Protein AF-A0A2E7HNY2-F1 (afdb_monomer_lite)

pLDDT: mean 73.1, std 16.86, range [40.22, 97.62]

Sequence (217 aa):
MATALRGKRKAASKAQVEACTCPICMERTESDRFCFPCGHWICAPCDSRMLANGFLACPTCRTPREGVSQRQVDQANHARVERHAAQDGGRSLVLRSGNREVRVLFFPDESQGSNPFGVLGGPPARPARDADAEDHLLAQAVQAATALESALPHLTEQVDPLLQLDEPMQELVHQLLEPGTVQGFLAQRETVREQGRRRRRWGIRAPRRFGENNRSR

Secondary structure (DSSP, 8-state):
-------------HHHHHTTB-TTT--B-SS-EEE-TTS-EEEHHHHHHHHHTT--B-TTT-PBPTT--HHHHHHHHHHHHHHHHHHS----EEEEETTEEEEE-----TTTT--TTGGGSS--------HHHHHHHHHHHHHHHHHHHHH-TTSSS---S-----HHHHHHHHHHHS---HHHHHHHHHHHHHHHHHHHHTT--------------

Radius of gyration: 31.06 Å; chains: 1; bounding box: 76×48×108 Å

Structure (mmCIF, N/CA/C/O backbone):
data_AF-A0A2E7HNY2-F1
#
_entry.id   AF-A0A2E7HNY2-F1
#
loop_
_atom_site.group_PDB
_atom_site.id
_atom_site.type_symbol
_atom_site.label_atom_id
_atom_site.label_alt_id
_atom_site.label_comp_id
_atom_site.label_asym_id
_atom_site.label_entity_id
_atom_site.label_seq_id
_atom_site.pdbx_PDB_ins_code
_atom_site.Cartn_x
_atom_site.Cartn_y
_atom_site.Cartn_z
_atom_site.occupancy
_atom_site.B_iso_or_equiv
_atom_site.auth_seq_id
_atom_site.auth_comp_id
_atom_site.auth_asym_id
_atom_site.auth_atom_id
_atom_site.pdbx_PDB_model_num
ATOM 1 N N . MET A 1 1 ? -10.455 16.031 63.748 1.00 41.12 1 MET A N 1
ATOM 2 C CA . MET A 1 1 ? -10.635 14.682 63.170 1.00 41.12 1 MET A CA 1
ATOM 3 C C . MET A 1 1 ? -10.313 14.757 61.687 1.00 41.12 1 MET A C 1
ATOM 5 O O . MET A 1 1 ? -11.075 15.365 60.952 1.00 41.12 1 MET A O 1
ATOM 9 N N . ALA A 1 2 ? -9.145 14.258 61.278 1.00 40.22 2 ALA A N 1
ATOM 10 C CA . ALA A 1 2 ? -8.639 14.354 59.909 1.00 40.22 2 ALA A CA 1
ATOM 11 C C . ALA A 1 2 ? -8.719 12.978 59.231 1.00 40.22 2 ALA A C 1
ATOM 13 O O . ALA A 1 2 ? -8.041 12.040 59.645 1.00 40.22 2 ALA A O 1
ATOM 14 N N . THR A 1 3 ? -9.566 12.847 58.213 1.00 43.12 3 THR A N 1
ATOM 15 C CA . THR A 1 3 ? -9.719 11.637 57.397 1.00 43.12 3 THR A CA 1
ATOM 16 C C . THR A 1 3 ? -8.801 11.711 56.178 1.00 43.12 3 THR A C 1
ATOM 18 O O . THR A 1 3 ? -9.022 12.482 55.249 1.00 43.12 3 THR A O 1
ATOM 21 N N . ALA A 1 4 ? -7.744 10.897 56.183 1.00 44.81 4 ALA A N 1
ATOM 22 C CA . ALA A 1 4 ? -6.812 10.751 55.070 1.00 44.81 4 ALA A CA 1
ATOM 23 C C . ALA A 1 4 ? -7.358 9.761 54.024 1.00 44.81 4 ALA A C 1
ATOM 25 O O . ALA A 1 4 ? -7.460 8.559 54.278 1.00 44.81 4 ALA A O 1
ATOM 26 N N . LEU A 1 5 ? -7.671 10.255 52.824 1.00 50.84 5 LEU A N 1
ATOM 27 C CA . LEU A 1 5 ? -8.012 9.437 51.658 1.00 50.84 5 LEU A CA 1
ATOM 28 C C . LEU A 1 5 ? -6.730 8.829 51.058 1.00 50.84 5 LEU A C 1
ATOM 30 O O . LEU A 1 5 ? -5.989 9.479 50.323 1.00 50.84 5 LEU A O 1
ATOM 34 N N . ARG A 1 6 ? -6.456 7.556 51.374 1.00 49.19 6 ARG A N 1
ATOM 35 C CA . ARG A 1 6 ? -5.404 6.751 50.726 1.00 49.19 6 ARG A CA 1
ATOM 36 C C . ARG A 1 6 ? -5.826 6.378 49.302 1.00 49.19 6 ARG A C 1
ATOM 38 O O . ARG A 1 6 ? -6.553 5.409 49.091 1.00 49.19 6 ARG A O 1
ATOM 45 N N . GLY A 1 7 ? -5.320 7.121 48.321 1.00 47.59 7 GLY A N 1
ATOM 46 C CA . GLY A 1 7 ? -5.381 6.758 46.906 1.00 47.59 7 GLY A CA 1
ATOM 47 C C . GLY A 1 7 ? -4.522 5.526 46.607 1.00 47.59 7 GLY A C 1
ATOM 48 O O . GLY A 1 7 ? -3.294 5.575 46.676 1.00 47.59 7 GLY A O 1
ATOM 49 N N . LYS A 1 8 ? -5.167 4.408 46.261 1.00 51.25 8 LYS A N 1
ATOM 50 C CA . LYS A 1 8 ? -4.511 3.203 45.735 1.00 51.25 8 LYS A CA 1
ATOM 51 C C . LYS A 1 8 ? -4.054 3.470 44.297 1.00 51.25 8 LYS A C 1
ATOM 53 O O . LYS A 1 8 ? -4.844 3.354 43.365 1.00 51.25 8 LYS A O 1
ATOM 58 N N . ARG A 1 9 ? -2.777 3.806 44.104 1.00 55.97 9 ARG A N 1
ATOM 59 C CA . ARG A 1 9 ? -2.134 3.792 42.781 1.00 55.97 9 ARG A CA 1
ATOM 60 C C . ARG A 1 9 ? -1.965 2.331 42.350 1.00 55.97 9 ARG A C 1
ATOM 62 O O . ARG A 1 9 ? -1.049 1.656 42.808 1.00 55.97 9 ARG A O 1
ATOM 69 N N . LYS A 1 10 ? -2.887 1.810 41.532 1.00 56.91 10 LYS A N 1
ATOM 70 C CA . LYS A 1 10 ? -2.711 0.511 40.866 1.00 56.91 10 LYS A CA 1
ATOM 71 C C . LYS A 1 10 ? -1.597 0.667 39.830 1.00 56.91 10 LYS A C 1
ATOM 73 O O . LYS A 1 10 ? -1.738 1.453 38.899 1.00 56.91 10 LYS A O 1
ATOM 78 N N . ALA A 1 11 ? -0.494 -0.051 40.020 1.00 54.50 11 ALA A N 1
ATOM 79 C CA . ALA A 1 11 ? 0.558 -0.176 39.024 1.00 54.50 11 ALA A CA 1
ATOM 80 C C . ALA A 1 11 ? -0.045 -0.809 37.762 1.00 54.50 11 ALA A C 1
ATOM 82 O O . ALA A 1 11 ? -0.487 -1.958 37.795 1.00 54.50 11 ALA A O 1
ATOM 83 N N . ALA A 1 12 ? -0.127 -0.033 36.681 1.00 55.62 12 ALA A N 1
ATOM 84 C CA . ALA A 1 12 ? -0.549 -0.527 35.381 1.00 55.62 12 ALA A CA 1
ATOM 85 C C . ALA A 1 12 ? 0.420 -1.637 34.948 1.00 55.62 12 ALA A C 1
ATOM 87 O O . ALA A 1 12 ? 1.632 -1.430 34.868 1.00 55.62 12 ALA A O 1
ATOM 88 N N . SER A 1 13 ? -0.113 -2.837 34.730 1.00 55.81 13 SER A N 1
ATOM 89 C CA . SER A 1 13 ? 0.651 -3.988 34.257 1.00 55.81 13 SER A CA 1
ATOM 90 C C . SER A 1 13 ? 1.306 -3.668 32.911 1.00 55.81 13 SER A C 1
ATOM 92 O O . SER A 1 13 ? 0.655 -3.093 32.040 1.00 55.81 13 SER A O 1
ATOM 94 N N . LYS A 1 14 ? 2.557 -4.098 32.718 1.00 53.50 14 LYS A N 1
ATOM 95 C CA . LYS A 1 14 ? 3.389 -3.895 31.512 1.00 53.50 14 LYS A CA 1
ATOM 96 C C . LYS A 1 14 ? 2.660 -4.199 30.181 1.00 53.50 14 LYS A C 1
ATOM 98 O O . LYS A 1 14 ? 2.918 -3.527 29.193 1.00 53.50 14 LYS A O 1
ATOM 103 N N . ALA A 1 15 ? 1.677 -5.105 30.189 1.00 52.03 15 ALA A N 1
ATOM 104 C CA . ALA A 1 15 ? 0.827 -5.442 29.040 1.00 52.03 15 ALA A CA 1
ATOM 105 C C . ALA A 1 15 ? -0.149 -4.327 28.589 1.00 52.03 15 ALA A C 1
ATOM 107 O O . ALA A 1 15 ? -0.491 -4.246 27.416 1.00 52.03 15 ALA A O 1
ATOM 108 N N . GLN A 1 16 ? -0.589 -3.432 29.482 1.00 52.59 16 GLN A N 1
ATOM 109 C CA . GLN A 1 16 ? -1.458 -2.299 29.107 1.00 52.59 16 GLN A CA 1
ATOM 110 C C . GLN A 1 16 ? -0.682 -1.152 28.451 1.00 52.59 16 GLN A C 1
ATOM 112 O O . GLN A 1 16 ? -1.269 -0.285 27.809 1.00 52.59 16 GLN A O 1
ATOM 117 N N . VAL A 1 17 ? 0.640 -1.142 28.613 1.00 52.81 17 VAL A N 1
ATOM 118 C CA . VAL A 1 17 ? 1.512 -0.069 28.137 1.00 52.81 17 VAL A CA 1
ATOM 119 C C . VAL A 1 17 ? 1.866 -0.242 26.649 1.00 52.81 17 VAL A C 1
ATOM 121 O O . VAL A 1 17 ? 2.109 0.749 25.963 1.00 52.81 17 VAL A O 1
ATOM 124 N N . GLU A 1 18 ? 1.818 -1.473 26.129 1.00 54.88 18 GLU A N 1
ATOM 125 C CA . GLU A 1 18 ? 1.991 -1.784 24.698 1.00 54.88 18 GLU A CA 1
ATOM 126 C C . GLU A 1 18 ? 0.703 -1.582 23.882 1.00 54.88 18 GLU A C 1
ATOM 128 O O . GLU A 1 18 ? 0.757 -1.294 22.691 1.00 54.88 18 GLU A O 1
ATOM 133 N N . ALA A 1 19 ? -0.471 -1.610 24.521 1.00 61.22 19 ALA A N 1
ATOM 134 C CA . ALA A 1 19 ? -1.764 -1.391 23.861 1.00 61.22 19 ALA A CA 1
ATOM 135 C C . ALA A 1 19 ? -2.011 0.070 23.408 1.00 61.22 19 ALA A C 1
ATOM 137 O O . ALA A 1 19 ? -3.095 0.405 22.927 1.00 61.22 19 ALA A O 1
ATOM 138 N N . CYS A 1 20 ? -1.027 0.956 23.587 1.00 74.19 20 CYS A N 1
ATOM 139 C CA . CYS A 1 20 ? -1.166 2.404 23.425 1.00 74.19 20 CYS A CA 1
ATOM 140 C C . CYS A 1 20 ? -0.143 3.032 22.465 1.00 74.19 20 CYS A C 1
ATOM 142 O O . CYS A 1 20 ? -0.078 4.260 22.393 1.00 74.19 20 CYS A O 1
ATOM 144 N N . THR A 1 21 ? 0.625 2.236 21.710 1.00 90.19 21 THR A N 1
ATOM 145 C CA . THR A 1 21 ? 1.568 2.717 20.678 1.00 90.19 21 THR A CA 1
ATOM 146 C C . THR A 1 21 ? 1.005 2.616 19.261 1.00 90.19 21 THR A C 1
ATOM 148 O O . THR A 1 21 ? 0.561 1.549 18.841 1.00 90.19 21 THR A O 1
ATOM 151 N N . CYS A 1 22 ? 1.015 3.727 18.522 1.00 92.50 22 CYS A N 1
ATOM 152 C CA . CYS A 1 22 ? 0.514 3.778 17.147 1.00 92.50 22 CYS A CA 1
ATOM 153 C C . CYS A 1 22 ? 1.393 2.920 16.217 1.00 92.50 22 CYS A C 1
ATOM 155 O O . CYS A 1 22 ? 2.605 3.115 16.212 1.00 92.50 22 CYS A O 1
ATOM 157 N N . PRO A 1 23 ? 0.842 2.035 15.366 1.00 92.44 23 PRO A N 1
ATOM 158 C CA . PRO A 1 23 ? 1.655 1.172 14.502 1.00 92.44 23 PRO A CA 1
ATOM 159 C C . PRO A 1 23 ? 2.379 1.922 13.369 1.00 92.44 23 PRO A C 1
ATOM 161 O O . PRO A 1 23 ? 3.239 1.343 12.716 1.00 92.44 23 PRO A O 1
ATOM 164 N N . ILE A 1 24 ? 2.028 3.190 13.112 1.00 94.44 24 ILE A N 1
ATOM 165 C CA . ILE A 1 24 ? 2.621 4.001 12.037 1.00 94.44 24 ILE A CA 1
ATOM 166 C C . ILE A 1 24 ? 3.829 4.793 12.544 1.00 94.44 24 ILE A C 1
ATOM 168 O O . ILE A 1 24 ? 4.904 4.694 11.966 1.00 94.44 24 ILE A O 1
ATOM 172 N N . CYS A 1 25 ? 3.664 5.595 13.603 1.00 94.38 25 CYS A N 1
ATOM 173 C CA . CYS A 1 25 ? 4.755 6.410 14.153 1.00 94.38 25 CYS A CA 1
ATOM 174 C C . CYS A 1 25 ? 5.466 5.769 15.350 1.00 94.38 25 CYS A C 1
ATOM 176 O O . CYS A 1 25 ? 6.488 6.283 15.783 1.00 94.38 25 CYS A O 1
ATOM 178 N N . MET A 1 26 ? 4.930 4.672 15.898 1.00 92.69 26 MET A N 1
ATOM 179 C CA . MET A 1 26 ? 5.421 3.990 17.105 1.00 92.69 26 MET A CA 1
ATOM 180 C C . MET A 1 26 ? 5.399 4.845 18.385 1.00 92.69 26 MET A C 1
ATOM 182 O O . MET A 1 26 ? 5.921 4.438 19.421 1.00 92.69 26 MET A O 1
ATOM 186 N N . GLU A 1 27 ? 4.736 6.002 18.360 1.00 90.62 27 GLU A N 1
ATOM 187 C CA . GLU A 1 27 ? 4.588 6.884 19.519 1.00 90.62 27 GLU A CA 1
ATOM 188 C C . GLU A 1 27 ? 3.383 6.485 20.379 1.00 90.62 27 GLU A C 1
ATOM 190 O O . GLU A 1 27 ? 2.365 5.986 19.881 1.00 90.62 27 GLU A O 1
ATOM 195 N N . ARG A 1 28 ? 3.479 6.732 21.692 1.00 87.25 28 ARG A N 1
ATOM 196 C CA . ARG A 1 28 ? 2.346 6.572 22.611 1.00 87.25 28 ARG A CA 1
ATOM 197 C C . ARG A 1 28 ? 1.379 7.734 22.454 1.00 87.25 28 ARG A C 1
ATOM 199 O O . ARG A 1 28 ? 1.790 8.887 22.504 1.00 87.25 28 ARG A O 1
ATOM 206 N N . THR A 1 29 ? 0.093 7.433 22.305 1.00 81.62 29 THR A N 1
ATOM 207 C CA . THR A 1 29 ? -0.947 8.462 22.145 1.00 81.62 29 THR A CA 1
ATOM 208 C C . THR A 1 29 ? -2.066 8.224 23.147 1.00 81.62 29 THR A C 1
ATOM 210 O O . THR A 1 29 ? -2.696 7.169 23.117 1.00 81.62 29 THR A O 1
ATOM 213 N N . GLU A 1 30 ? -2.322 9.172 24.048 1.00 73.38 30 GLU A N 1
ATOM 214 C CA . GLU A 1 30 ? -3.314 9.001 25.123 1.00 73.38 30 GLU A CA 1
ATOM 215 C C . GLU A 1 30 ? -4.698 9.572 24.781 1.00 73.38 30 GLU A C 1
ATOM 217 O O . GLU A 1 30 ? -5.692 9.038 25.262 1.00 73.38 30 GLU A O 1
ATOM 222 N N . SER A 1 31 ? -4.784 10.593 23.924 1.00 69.56 31 SER A N 1
ATOM 223 C CA . SER A 1 31 ? -6.012 11.383 23.743 1.00 69.56 31 SER A CA 1
ATOM 224 C C . SER A 1 31 ? -6.706 11.215 22.387 1.00 69.56 31 SER A C 1
ATOM 226 O O . SER A 1 31 ? -7.919 11.049 22.372 1.00 69.56 31 SER A O 1
ATOM 228 N N . ASP A 1 32 ? -5.975 11.164 21.267 1.00 84.19 32 ASP A N 1
ATOM 229 C CA . ASP A 1 32 ? -6.600 11.198 19.933 1.00 84.19 32 ASP A CA 1
ATOM 230 C C . ASP A 1 32 ? -6.256 9.968 19.088 1.00 84.19 32 ASP A C 1
ATOM 232 O O . ASP A 1 32 ? -5.229 9.904 18.397 1.00 84.19 32 ASP A O 1
ATOM 236 N N . ARG A 1 33 ? -7.144 8.969 19.149 1.00 89.81 33 ARG A N 1
ATOM 237 C CA . ARG A 1 33 ? -7.053 7.730 18.369 1.00 89.81 33 ARG A CA 1
ATOM 238 C C . ARG A 1 33 ? -8.227 7.621 17.414 1.00 89.81 33 ARG A C 1
ATOM 240 O O . ARG A 1 33 ? -9.377 7.779 17.808 1.00 89.81 33 ARG A O 1
ATOM 247 N N . PHE A 1 34 ? -7.923 7.274 16.175 1.00 92.88 34 PHE A N 1
ATOM 248 C CA . PHE A 1 34 ? -8.913 6.874 15.194 1.00 92.88 34 PHE A CA 1
ATOM 249 C C . PHE A 1 34 ? -8.985 5.346 15.155 1.00 92.88 34 PHE A C 1
ATOM 251 O O . PHE A 1 34 ? -7.948 4.687 15.046 1.00 92.88 34 PHE A O 1
ATOM 258 N N . CYS A 1 35 ? -10.191 4.784 15.244 1.00 94.25 35 CYS A N 1
ATOM 259 C CA . CYS A 1 35 ? -10.428 3.344 15.166 1.00 94.25 35 CYS A CA 1
ATOM 260 C C . CYS A 1 35 ? -11.082 2.999 13.826 1.00 94.25 35 CYS A C 1
ATOM 262 O O . CYS A 1 35 ? -12.096 3.578 13.446 1.00 94.25 35 CYS A O 1
ATOM 264 N N . PHE A 1 36 ? -10.497 2.048 13.106 1.00 96.25 36 PHE A N 1
ATOM 265 C CA . PHE A 1 36 ? -11.072 1.499 11.885 1.00 96.25 36 PHE A CA 1
ATOM 266 C C . PHE A 1 36 ? -12.217 0.528 12.224 1.00 96.25 36 PHE A C 1
ATOM 268 O O . PHE A 1 36 ? -12.208 -0.070 13.300 1.00 96.25 36 PHE A O 1
ATOM 275 N N . PRO A 1 37 ? -13.143 0.248 11.288 1.00 96.19 37 PRO A N 1
ATOM 276 C CA . PRO A 1 37 ? -14.236 -0.711 11.511 1.00 96.19 37 PRO A CA 1
ATOM 277 C C . PRO A 1 37 ? -13.757 -2.139 11.834 1.00 96.19 37 PRO A C 1
ATOM 279 O O . PRO A 1 37 ? -14.490 -2.931 12.411 1.00 96.19 37 PRO A O 1
ATOM 282 N N . CYS A 1 38 ? -12.508 -2.468 11.499 1.00 96.25 38 CYS A N 1
ATOM 283 C CA . CYS A 1 38 ? -11.857 -3.728 11.862 1.00 96.25 38 CYS A CA 1
ATOM 284 C C . CYS A 1 38 ? -11.321 -3.779 13.309 1.00 96.25 38 CYS A C 1
ATOM 286 O O . CYS A 1 38 ? -10.747 -4.793 13.694 1.00 96.25 38 CYS A O 1
ATOM 288 N N . GLY A 1 39 ? -11.435 -2.698 14.088 1.00 94.69 39 GLY A N 1
ATOM 289 C CA . GLY A 1 39 ? -10.954 -2.611 15.473 1.00 94.69 39 GLY A CA 1
ATOM 290 C C . GLY A 1 39 ? -9.483 -2.206 15.639 1.00 94.69 39 GLY A C 1
ATOM 291 O O . GLY A 1 39 ? -9.031 -1.987 16.762 1.00 94.69 39 GLY A O 1
ATOM 292 N N . HIS A 1 40 ? -8.723 -2.070 14.549 1.00 94.81 40 HIS A N 1
ATOM 293 C CA . HIS A 1 40 ? -7.369 -1.510 14.601 1.00 94.81 40 HIS A CA 1
ATOM 294 C C . HIS A 1 40 ? -7.418 0.004 14.773 1.00 94.81 40 HIS A C 1
ATOM 296 O O . HIS A 1 40 ? -8.308 0.665 14.241 1.00 94.81 40 HIS A O 1
ATOM 302 N N . TRP A 1 41 ? -6.423 0.568 15.448 1.00 93.88 41 TRP A N 1
ATOM 303 C CA . TRP A 1 41 ? -6.383 1.992 15.748 1.00 93.88 41 TRP A CA 1
ATOM 304 C C . TRP A 1 41 ? -5.051 2.626 15.339 1.00 93.88 41 TRP A C 1
ATOM 306 O O . TRP A 1 41 ? -4.019 1.957 15.264 1.00 93.88 41 TRP A O 1
ATOM 316 N N . ILE A 1 42 ? -5.086 3.929 15.069 1.00 95.56 42 ILE A N 1
ATOM 317 C CA . ILE A 1 42 ? -3.917 4.777 14.794 1.00 95.56 42 ILE A CA 1
ATOM 318 C C . ILE A 1 42 ? -4.089 6.136 15.481 1.00 95.56 42 ILE A C 1
ATOM 320 O O . ILE A 1 42 ? -5.198 6.497 15.874 1.00 95.56 42 ILE A O 1
ATOM 324 N N . CYS A 1 43 ? -3.013 6.906 15.633 1.00 95.25 43 CYS A N 1
ATOM 325 C CA . CYS A 1 43 ? -3.114 8.272 16.146 1.00 95.25 43 CYS A CA 1
ATOM 326 C C . CYS A 1 43 ? -3.691 9.233 15.087 1.00 95.25 43 CYS A C 1
ATOM 328 O O . CYS A 1 43 ? -3.431 9.081 13.890 1.00 95.25 43 CYS A O 1
ATOM 330 N N . ALA A 1 44 ? -4.434 10.251 15.528 1.00 95.06 44 ALA A N 1
ATOM 331 C CA . ALA A 1 44 ? -5.021 11.273 14.654 1.00 95.06 44 ALA A CA 1
ATOM 332 C C . ALA A 1 44 ? -4.037 11.961 13.676 1.00 95.06 44 ALA A C 1
ATOM 334 O O . ALA A 1 44 ? -4.399 12.138 12.512 1.00 95.06 44 ALA A O 1
ATOM 335 N N . PRO A 1 45 ? -2.784 12.318 14.040 1.00 95.38 45 PRO A N 1
ATOM 336 C CA . PRO A 1 45 ? -1.870 12.919 13.067 1.00 95.38 45 PRO A CA 1
ATOM 337 C C . PRO A 1 45 ? -1.473 11.946 11.947 1.00 95.38 45 PRO A C 1
ATOM 339 O O . PRO A 1 45 ? -1.343 12.361 10.793 1.00 95.38 45 PRO A O 1
ATOM 342 N N . CYS A 1 46 ? -1.308 10.653 12.248 1.00 96.44 46 CYS A N 1
ATOM 343 C CA . CYS A 1 46 ? -1.075 9.645 11.216 1.00 96.44 46 CYS A CA 1
ATOM 344 C C . CYS A 1 46 ? -2.320 9.424 10.353 1.00 96.44 46 CYS A C 1
ATOM 346 O O . CYS A 1 46 ? -2.179 9.254 9.144 1.00 96.44 46 CYS A O 1
ATOM 348 N N . ASP A 1 47 ? -3.517 9.490 10.939 1.00 96.19 47 ASP A N 1
ATOM 349 C CA . ASP A 1 47 ? -4.784 9.417 10.209 1.00 96.19 47 ASP A CA 1
ATOM 350 C C . ASP A 1 47 ? -4.906 10.526 9.153 1.00 96.19 47 ASP A C 1
ATOM 352 O O . ASP A 1 47 ? -5.077 10.242 7.965 1.00 96.19 47 ASP A O 1
ATOM 356 N N . SER A 1 48 ? -4.680 11.779 9.555 1.00 96.12 48 SER A N 1
ATOM 357 C CA . SER A 1 48 ? -4.689 12.936 8.653 1.00 96.12 48 SER A CA 1
ATOM 358 C C . SER A 1 48 ? -3.669 12.800 7.520 1.00 96.12 48 SER A C 1
ATOM 360 O O . SER A 1 48 ? -3.982 13.083 6.363 1.00 96.12 48 SER A O 1
ATOM 362 N N . ARG A 1 49 ? -2.454 12.312 7.817 1.00 96.88 49 ARG A N 1
ATOM 363 C CA . ARG A 1 49 ? -1.427 12.047 6.790 1.00 96.88 49 ARG A CA 1
ATOM 364 C C . ARG A 1 49 ? -1.838 10.922 5.845 1.00 96.88 49 ARG A C 1
ATOM 366 O O . ARG A 1 49 ? -1.577 11.012 4.648 1.00 96.88 49 ARG A O 1
ATOM 373 N N . MET A 1 50 ? -2.476 9.866 6.349 1.00 96.38 50 MET A N 1
ATOM 374 C CA . MET A 1 50 ? -2.995 8.786 5.508 1.00 96.38 50 MET A CA 1
ATOM 375 C C . MET A 1 50 ? -4.057 9.304 4.538 1.00 96.38 50 MET A C 1
ATOM 377 O O . MET A 1 50 ? -3.966 9.019 3.345 1.00 96.38 50 MET A O 1
ATOM 381 N N . LEU A 1 51 ? -5.014 10.099 5.022 1.00 95.88 51 LEU A N 1
ATOM 382 C CA . LEU A 1 51 ? -6.062 10.687 4.186 1.00 95.88 51 LEU A CA 1
ATOM 383 C C . LEU A 1 51 ? -5.485 11.643 3.135 1.00 95.88 51 LEU A C 1
ATOM 385 O O . LEU A 1 51 ? -5.820 11.512 1.959 1.00 95.88 51 LEU A O 1
ATOM 389 N N . ALA A 1 52 ? -4.557 12.524 3.522 1.00 96.19 52 ALA A N 1
ATOM 390 C CA . ALA A 1 52 ? -3.881 13.439 2.597 1.00 96.19 52 ALA A CA 1
ATOM 391 C C . ALA A 1 52 ? -3.132 12.698 1.475 1.00 96.19 52 ALA A C 1
ATOM 393 O O . ALA A 1 52 ? -3.121 13.133 0.324 1.00 96.19 52 ALA A O 1
ATOM 394 N N . ASN A 1 53 ? -2.551 11.540 1.793 1.00 94.88 53 ASN A N 1
ATOM 395 C CA . ASN A 1 53 ? -1.844 10.705 0.828 1.00 94.88 53 ASN A CA 1
ATOM 396 C C . ASN A 1 53 ? -2.759 9.743 0.048 1.00 94.88 53 ASN A C 1
ATOM 398 O O . ASN A 1 53 ? -2.276 9.044 -0.842 1.00 94.88 53 ASN A O 1
ATOM 402 N N . GLY A 1 54 ? -4.063 9.695 0.340 1.00 95.19 54 GLY A N 1
ATOM 403 C CA . GLY A 1 54 ? -5.027 8.819 -0.335 1.00 95.19 54 GLY A CA 1
ATOM 404 C C . GLY A 1 54 ? -5.009 7.360 0.138 1.00 95.19 54 GLY A C 1
ATOM 405 O O . GLY A 1 54 ? -5.404 6.465 -0.605 1.00 95.19 54 GLY A O 1
ATOM 406 N N . PHE A 1 55 ? -4.546 7.087 1.359 1.00 96.81 55 PHE A N 1
ATOM 407 C CA . PHE A 1 55 ? -4.653 5.766 1.979 1.00 96.81 55 PHE A CA 1
ATOM 408 C C . PHE A 1 55 ? -5.998 5.628 2.706 1.00 96.81 55 PHE A C 1
ATOM 410 O O . PHE A 1 55 ? -6.178 6.066 3.845 1.00 96.81 55 PHE A O 1
ATOM 417 N N . LEU A 1 56 ? -6.951 4.977 2.039 1.00 96.94 56 LEU A N 1
ATOM 418 C CA . LEU A 1 56 ? -8.335 4.838 2.509 1.00 96.94 56 LEU A CA 1
ATOM 419 C C . LEU A 1 56 ? -8.632 3.505 3.222 1.00 96.94 56 LEU A C 1
ATOM 421 O O . LEU A 1 56 ? -9.792 3.180 3.469 1.00 96.94 56 LEU A O 1
ATOM 425 N N . ALA A 1 57 ? -7.599 2.732 3.553 1.00 97.62 57 ALA A N 1
ATOM 426 C CA . ALA A 1 57 ? -7.714 1.424 4.191 1.00 97.62 57 ALA A CA 1
ATOM 427 C C . ALA A 1 57 ? -6.849 1.336 5.452 1.00 97.62 57 ALA A C 1
ATOM 429 O O . ALA A 1 57 ? -5.857 2.054 5.586 1.00 97.62 57 ALA A O 1
ATOM 430 N N . CYS A 1 58 ? -7.221 0.435 6.361 1.00 97.19 58 CYS A N 1
ATOM 431 C CA . CYS A 1 58 ? -6.454 0.126 7.561 1.00 97.19 58 CYS A CA 1
ATOM 432 C C . CYS A 1 58 ? -5.022 -0.315 7.194 1.00 97.19 58 CYS A C 1
ATOM 434 O O . CYS A 1 58 ? -4.869 -1.218 6.368 1.00 97.19 58 CYS A O 1
ATOM 436 N N . PRO A 1 59 ? -3.969 0.244 7.819 1.00 95.44 59 PRO A N 1
ATOM 437 C CA . PRO A 1 59 ? -2.588 -0.135 7.510 1.00 95.44 59 PRO A CA 1
ATOM 438 C C . PRO A 1 59 ? -2.259 -1.580 7.922 1.00 95.44 59 PRO A C 1
ATOM 440 O O . PRO A 1 59 ? -1.391 -2.200 7.317 1.00 95.44 59 PRO A O 1
ATOM 443 N N . THR A 1 60 ? -2.963 -2.129 8.917 1.00 95.25 60 THR A N 1
ATOM 444 C CA . THR A 1 60 ? -2.683 -3.457 9.483 1.00 95.25 60 THR A CA 1
ATOM 445 C C . THR A 1 60 ? -3.346 -4.583 8.694 1.00 95.25 60 THR A C 1
ATOM 447 O O . THR A 1 60 ? -2.700 -5.566 8.353 1.00 95.25 60 THR A O 1
ATOM 450 N N . CYS A 1 61 ? -4.636 -4.448 8.381 1.00 96.50 61 CYS A N 1
ATOM 451 C CA . CYS A 1 61 ? -5.425 -5.523 7.762 1.00 96.50 61 CYS A CA 1
ATOM 452 C C . CYS A 1 61 ? -6.051 -5.144 6.414 1.00 96.50 61 CYS A C 1
ATOM 454 O O . CYS A 1 61 ? -6.763 -5.950 5.827 1.00 96.50 61 CYS A O 1
ATOM 456 N N . ARG A 1 62 ? -5.823 -3.915 5.926 1.00 96.12 62 ARG A N 1
ATOM 457 C CA . ARG A 1 62 ? -6.352 -3.389 4.653 1.00 96.12 62 ARG A CA 1
ATOM 458 C C . ARG A 1 62 ? -7.880 -3.304 4.547 1.00 96.12 62 ARG A C 1
ATOM 460 O O . ARG A 1 62 ? -8.389 -3.044 3.462 1.00 96.12 62 ARG A O 1
ATOM 467 N N . THR A 1 63 ? -8.611 -3.432 5.656 1.00 97.19 63 THR A N 1
ATOM 468 C CA . THR A 1 63 ? -10.065 -3.191 5.678 1.00 97.19 63 THR A CA 1
ATOM 469 C C . THR A 1 63 ? -10.367 -1.727 5.313 1.00 97.19 63 THR A C 1
ATOM 471 O O . THR A 1 63 ? -9.719 -0.837 5.881 1.00 97.19 63 THR A O 1
ATOM 474 N N . PRO A 1 64 ? -11.320 -1.446 4.402 1.00 97.50 64 PRO A N 1
ATOM 475 C CA . PRO A 1 64 ? -11.725 -0.084 4.056 1.00 97.50 64 PRO A CA 1
ATOM 476 C C . PRO A 1 64 ? -12.231 0.723 5.257 1.00 97.50 64 PRO A C 1
ATOM 478 O O . PRO A 1 64 ? -12.713 0.172 6.248 1.00 97.50 64 PRO A O 1
ATOM 481 N N . ARG A 1 65 ? -12.124 2.050 5.163 1.00 95.50 65 ARG A N 1
ATOM 482 C CA . ARG A 1 65 ? -12.736 2.978 6.124 1.00 95.50 65 ARG A CA 1
ATOM 483 C C . ARG A 1 65 ? -14.262 2.966 6.027 1.00 95.50 65 ARG A C 1
ATOM 485 O O . ARG A 1 65 ? -14.833 2.576 5.011 1.00 95.50 65 ARG A O 1
ATOM 492 N N . GLU A 1 66 ? -14.912 3.449 7.080 1.00 95.44 66 GLU A N 1
ATOM 493 C CA . GLU A 1 66 ? -16.360 3.646 7.082 1.00 95.44 66 GLU A CA 1
ATOM 494 C C . GLU A 1 66 ? -16.785 4.590 5.945 1.00 95.44 66 GLU A C 1
ATOM 496 O O . GLU A 1 66 ? -16.136 5.603 5.684 1.00 95.44 66 GLU A O 1
ATOM 501 N N . GLY A 1 67 ? -17.834 4.212 5.212 1.00 96.19 67 GLY A N 1
ATOM 502 C CA . GLY A 1 67 ? -18.312 4.951 4.039 1.00 96.19 67 GLY A CA 1
ATOM 503 C C . GLY A 1 67 ? -17.448 4.818 2.777 1.00 96.19 67 GLY A C 1
ATOM 504 O O . GLY A 1 67 ? -17.826 5.356 1.738 1.00 96.19 67 GLY A O 1
ATOM 505 N N . VAL A 1 68 ? -16.325 4.090 2.821 1.00 96.88 68 VAL A N 1
ATOM 506 C CA . VAL A 1 68 ? -15.461 3.860 1.656 1.00 96.88 68 VAL A CA 1
ATOM 507 C C . VAL A 1 68 ? -15.638 2.436 1.138 1.00 96.88 68 VAL A C 1
ATOM 509 O O . VAL A 1 68 ? -15.430 1.455 1.847 1.00 96.88 68 VAL A O 1
ATOM 512 N N . SER A 1 69 ? -15.986 2.312 -0.139 1.00 97.44 69 SER A N 1
ATOM 513 C CA . SER A 1 69 ? -16.070 1.020 -0.823 1.00 97.44 69 SER A CA 1
ATOM 514 C C . SER A 1 69 ? -14.689 0.489 -1.225 1.00 97.44 69 SER A C 1
ATOM 516 O O . SER A 1 69 ? -13.768 1.258 -1.507 1.00 97.44 69 SER A O 1
ATOM 518 N N . GLN A 1 70 ? -14.557 -0.835 -1.358 1.00 96.81 70 GLN A N 1
ATOM 519 C CA . GLN A 1 70 ? -13.313 -1.462 -1.826 1.00 96.81 70 GLN A CA 1
ATOM 520 C C . GLN A 1 70 ? -12.851 -0.905 -3.184 1.00 96.81 70 GLN A C 1
ATOM 522 O O . GLN A 1 70 ? -11.671 -0.634 -3.375 1.00 96.81 70 GLN A O 1
ATOM 527 N N . ARG A 1 71 ? -13.792 -0.628 -4.098 1.00 97.38 71 ARG A N 1
ATOM 528 C CA . ARG A 1 71 ? -13.487 -0.035 -5.411 1.00 97.38 71 ARG A CA 1
ATOM 529 C C . ARG A 1 71 ? -12.796 1.325 -5.299 1.00 97.38 71 ARG A C 1
ATOM 531 O O . ARG A 1 71 ? -11.895 1.608 -6.080 1.00 97.38 71 ARG A O 1
ATOM 538 N N . GLN A 1 72 ? -13.193 2.155 -4.335 1.00 97.25 72 GLN A N 1
ATOM 539 C CA . GLN A 1 72 ? -12.551 3.452 -4.097 1.00 97.25 72 GLN A CA 1
ATOM 540 C C . GLN A 1 72 ? -11.144 3.288 -3.517 1.00 97.25 72 GLN A C 1
ATOM 542 O O . GLN A 1 72 ? -10.244 4.036 -3.894 1.00 97.25 72 GLN A O 1
ATOM 547 N N . VAL A 1 73 ? -10.934 2.298 -2.641 1.00 97.06 73 VAL A N 1
ATOM 548 C CA . VAL A 1 73 ? -9.596 1.951 -2.134 1.00 97.06 73 VAL A CA 1
ATOM 549 C C . VAL A 1 73 ? -8.685 1.535 -3.289 1.00 97.06 73 VAL A C 1
ATOM 551 O O . VAL A 1 73 ? -7.579 2.058 -3.415 1.00 97.06 73 VAL A O 1
ATOM 554 N N . ASP A 1 74 ? -9.156 0.646 -4.162 1.00 96.25 74 ASP A N 1
ATOM 555 C CA . ASP A 1 74 ? -8.380 0.151 -5.301 1.00 96.25 74 ASP A CA 1
ATOM 556 C C . ASP A 1 74 ? -8.069 1.272 -6.301 1.00 96.25 74 ASP A C 1
ATOM 558 O O . ASP A 1 74 ? -6.932 1.400 -6.755 1.00 96.25 74 ASP A O 1
ATOM 562 N N . GLN A 1 75 ? -9.041 2.147 -6.577 1.00 96.75 75 GLN A N 1
ATOM 563 C CA . GLN A 1 75 ? -8.843 3.330 -7.414 1.00 96.75 75 GLN A CA 1
ATOM 564 C C . GLN A 1 75 ? -7.801 4.285 -6.814 1.00 96.75 75 GLN A C 1
ATOM 566 O O . GLN A 1 75 ? -6.911 4.753 -7.525 1.00 96.75 75 GLN A O 1
ATOM 571 N N . ALA A 1 76 ? -7.867 4.554 -5.506 1.00 95.50 76 ALA A N 1
ATOM 572 C CA . ALA A 1 76 ? -6.892 5.397 -4.820 1.00 95.50 76 ALA A CA 1
ATOM 573 C C . ALA A 1 76 ? -5.489 4.766 -4.820 1.00 95.50 76 ALA A C 1
ATOM 575 O O . ALA A 1 76 ? -4.492 5.468 -4.991 1.00 95.50 76 ALA A O 1
ATOM 576 N N . ASN A 1 77 ? -5.392 3.442 -4.675 1.00 94.50 77 ASN A N 1
ATOM 577 C CA . ASN A 1 77 ? -4.132 2.708 -4.796 1.00 94.50 77 ASN A CA 1
ATOM 578 C C . ASN A 1 77 ? -3.551 2.838 -6.207 1.00 94.50 77 ASN A C 1
ATOM 580 O O . ASN A 1 77 ? -2.382 3.193 -6.348 1.00 94.50 77 ASN A O 1
ATOM 584 N N . HIS A 1 78 ? -4.371 2.624 -7.238 1.00 91.56 78 HIS A N 1
ATOM 585 C CA . HIS A 1 78 ? -3.948 2.743 -8.630 1.00 91.56 78 HIS A CA 1
ATOM 586 C C . HIS A 1 78 ? -3.448 4.161 -8.946 1.00 91.56 78 HIS A C 1
ATOM 588 O O . HIS A 1 78 ? -2.354 4.323 -9.479 1.00 91.56 78 HIS A O 1
ATOM 594 N N . ALA A 1 79 ? -4.182 5.194 -8.521 1.00 92.31 79 ALA A N 1
ATOM 595 C CA . ALA A 1 79 ? -3.788 6.590 -8.714 1.00 92.31 79 ALA A CA 1
ATOM 596 C C . ALA A 1 79 ? -2.472 6.955 -7.995 1.00 92.31 79 ALA A C 1
ATOM 598 O O . ALA A 1 79 ? -1.737 7.841 -8.432 1.00 92.31 79 ALA A O 1
ATOM 599 N N . ARG A 1 80 ? -2.147 6.298 -6.873 1.00 91.56 80 ARG A N 1
ATOM 600 C CA . ARG A 1 80 ? -0.854 6.480 -6.185 1.00 91.56 80 ARG A CA 1
ATOM 601 C C . ARG A 1 80 ? 0.281 5.823 -6.956 1.00 91.56 80 ARG A C 1
ATOM 603 O O . ARG A 1 80 ? 1.300 6.471 -7.169 1.00 91.56 80 ARG A O 1
ATOM 610 N N . VAL A 1 81 ? 0.083 4.587 -7.410 1.00 86.62 81 VAL A N 1
ATOM 611 C CA . VAL A 1 81 ? 1.069 3.874 -8.235 1.00 86.62 81 VAL A CA 1
ATOM 612 C C . VAL A 1 81 ? 1.362 4.648 -9.518 1.00 86.62 81 VAL A C 1
ATOM 614 O O . VAL A 1 81 ? 2.523 4.791 -9.877 1.00 86.62 81 VAL A O 1
ATOM 617 N N . GLU A 1 82 ? 0.346 5.215 -10.172 1.00 85.44 82 GLU A N 1
ATOM 618 C CA . GLU A 1 82 ? 0.536 6.041 -11.371 1.00 85.44 82 GLU A CA 1
ATOM 619 C C . GLU A 1 82 ? 1.341 7.315 -11.097 1.00 85.44 82 GLU A C 1
ATOM 621 O O . GLU A 1 82 ? 2.241 7.642 -11.870 1.00 85.44 82 GLU A O 1
ATOM 626 N N . ARG A 1 83 ? 1.067 8.020 -9.989 1.00 83.12 83 ARG A N 1
ATOM 627 C CA . ARG A 1 83 ? 1.842 9.212 -9.601 1.00 83.12 83 ARG A CA 1
ATOM 628 C C . ARG A 1 83 ? 3.309 8.880 -9.333 1.00 83.12 83 ARG A C 1
ATOM 630 O O . ARG A 1 83 ? 4.174 9.598 -9.824 1.00 83.12 83 ARG A O 1
ATOM 637 N N . HIS A 1 84 ? 3.578 7.790 -8.615 1.00 78.19 84 HIS A N 1
ATOM 638 C CA . HIS A 1 84 ? 4.944 7.321 -8.375 1.00 78.19 84 HIS A CA 1
ATOM 639 C C . HIS A 1 84 ? 5.627 6.884 -9.673 1.00 78.19 84 HIS A C 1
ATOM 641 O O . HIS A 1 84 ? 6.723 7.339 -9.969 1.00 78.19 84 HIS A O 1
ATOM 647 N N . ALA A 1 85 ? 4.946 6.106 -10.518 1.00 75.94 85 ALA A N 1
ATOM 648 C CA . ALA A 1 85 ? 5.486 5.680 -11.807 1.00 75.94 85 ALA A CA 1
ATOM 649 C C . ALA A 1 85 ? 5.848 6.867 -12.719 1.00 75.94 85 ALA A C 1
ATOM 651 O O . ALA A 1 85 ? 6.835 6.800 -13.450 1.00 75.94 85 ALA A O 1
ATOM 652 N N . ALA A 1 86 ? 5.071 7.955 -12.669 1.00 76.38 86 ALA A N 1
ATOM 653 C CA . ALA A 1 86 ? 5.358 9.177 -13.413 1.00 76.38 86 ALA A CA 1
ATOM 654 C C . ALA A 1 86 ? 6.540 9.973 -12.833 1.00 76.38 86 ALA A C 1
ATOM 656 O O . ALA A 1 86 ? 7.300 10.566 -13.597 1.00 76.38 86 ALA A O 1
ATOM 657 N N . GLN A 1 87 ? 6.697 10.002 -11.506 1.00 75.06 87 GLN A N 1
ATOM 658 C CA . GLN A 1 87 ? 7.763 10.749 -10.828 1.00 75.06 87 GLN A CA 1
ATOM 659 C C . GLN A 1 87 ? 9.109 10.022 -10.853 1.00 75.06 87 GLN A C 1
ATOM 661 O O . GLN A 1 87 ? 10.132 10.658 -11.092 1.00 75.06 87 GLN A O 1
ATOM 666 N N . ASP A 1 88 ? 9.110 8.702 -10.677 1.00 63.47 88 ASP A N 1
ATOM 667 C CA . ASP A 1 88 ? 10.339 7.917 -10.522 1.00 63.47 88 ASP A CA 1
ATOM 668 C C . ASP A 1 88 ? 11.054 7.646 -11.852 1.00 63.47 88 ASP A C 1
ATOM 670 O O . ASP A 1 88 ? 12.120 7.030 -11.874 1.00 63.47 88 ASP A O 1
ATOM 674 N N . GLY A 1 89 ? 10.484 8.079 -12.986 1.00 55.47 89 GLY A N 1
ATOM 675 C CA . GLY A 1 89 ? 11.089 7.900 -14.311 1.00 55.47 89 GLY A CA 1
ATOM 676 C C . GLY A 1 89 ? 11.453 6.442 -14.607 1.00 55.47 89 GLY A C 1
ATOM 677 O O . GLY A 1 89 ? 12.358 6.180 -15.406 1.00 55.47 89 GLY A O 1
ATOM 678 N N . GLY A 1 90 ? 10.786 5.501 -13.924 1.00 54.53 90 GLY A N 1
ATOM 679 C CA . GLY A 1 90 ? 11.128 4.091 -13.919 1.00 54.53 90 GLY A CA 1
ATOM 680 C C . GLY A 1 90 ? 11.161 3.593 -15.350 1.00 54.53 90 GLY A C 1
ATOM 681 O O . GLY A 1 90 ? 10.144 3.608 -16.047 1.00 54.53 90 GLY A O 1
ATOM 682 N N . ARG A 1 91 ? 12.349 3.187 -15.809 1.00 57.72 91 ARG A N 1
ATOM 683 C CA . ARG A 1 91 ? 12.561 2.618 -17.141 1.00 57.72 91 ARG A CA 1
ATOM 684 C C . ARG A 1 91 ? 11.825 1.285 -17.215 1.00 57.72 91 ARG A C 1
ATOM 686 O O . ARG A 1 91 ? 12.417 0.229 -17.048 1.00 57.72 91 ARG A O 1
ATOM 693 N N . SER A 1 92 ? 10.519 1.325 -17.437 1.00 57.16 92 SER A N 1
ATOM 694 C CA . SER A 1 92 ? 9.737 0.141 -17.749 1.00 57.16 92 SER A CA 1
ATOM 695 C C . SER A 1 92 ? 10.172 -0.341 -19.128 1.00 57.16 92 SER A C 1
ATOM 697 O O . SER A 1 92 ? 9.948 0.339 -20.131 1.00 57.16 92 SER A O 1
ATOM 699 N N . LEU A 1 93 ? 10.822 -1.505 -19.189 1.00 61.19 93 LEU A N 1
ATOM 700 C CA . LEU A 1 93 ? 11.052 -2.180 -20.462 1.00 61.19 93 LEU A CA 1
ATOM 701 C C . LEU A 1 93 ? 9.874 -3.110 -20.715 1.00 61.19 93 LEU A C 1
ATOM 703 O O . LEU A 1 93 ? 9.648 -4.092 -20.006 1.00 61.19 93 LEU A O 1
ATOM 707 N N . VAL A 1 94 ? 9.120 -2.785 -21.757 1.00 67.50 94 VAL A N 1
ATOM 708 C CA . VAL A 1 94 ? 8.084 -3.657 -22.295 1.00 67.50 94 VAL A CA 1
ATOM 709 C C . VAL A 1 94 ? 8.764 -4.627 -23.261 1.00 67.50 94 VAL A C 1
ATOM 711 O O . VAL A 1 94 ? 9.119 -4.262 -24.381 1.00 67.50 94 VAL A O 1
ATOM 714 N N . LEU A 1 95 ? 8.967 -5.869 -22.829 1.00 74.12 95 LEU A N 1
ATOM 715 C CA . LEU A 1 95 ? 9.491 -6.944 -23.667 1.00 74.12 95 LEU A CA 1
ATOM 716 C C . LEU A 1 95 ? 8.315 -7.701 -24.288 1.00 74.12 95 LEU A C 1
ATOM 718 O O . LEU A 1 95 ? 7.507 -8.316 -23.592 1.00 74.12 95 LEU A O 1
ATOM 722 N N . ARG A 1 96 ? 8.214 -7.675 -25.618 1.00 70.62 96 ARG A N 1
ATOM 723 C CA . ARG A 1 96 ? 7.243 -8.488 -26.362 1.00 70.62 96 ARG A CA 1
ATOM 724 C C . ARG A 1 96 ? 7.923 -9.746 -26.887 1.00 70.62 96 ARG A C 1
ATOM 726 O O . ARG A 1 96 ? 8.797 -9.661 -27.746 1.00 70.62 96 ARG A O 1
ATOM 733 N N . SER A 1 97 ? 7.501 -10.906 -26.386 1.00 71.75 97 SER A N 1
ATOM 734 C CA . SER A 1 97 ? 7.924 -12.216 -26.890 1.00 71.75 97 SER A CA 1
ATOM 735 C C . SER A 1 97 ? 6.703 -12.959 -27.427 1.00 71.75 97 SER A C 1
ATOM 737 O O . SER A 1 97 ? 5.834 -13.408 -26.676 1.00 71.75 97 SER A O 1
ATOM 739 N N . GLY A 1 98 ? 6.592 -13.026 -28.756 1.00 83.38 98 GLY A N 1
ATOM 740 C CA . GLY A 1 98 ? 5.411 -13.567 -29.430 1.00 83.38 98 GLY A CA 1
ATOM 741 C C . GLY A 1 98 ? 4.146 -12.762 -29.111 1.00 83.38 98 GLY A C 1
ATOM 742 O O . GLY A 1 98 ? 4.091 -11.564 -29.378 1.00 83.38 98 GLY A O 1
ATOM 743 N N . ASN A 1 99 ? 3.143 -13.431 -28.533 1.00 82.69 99 ASN A N 1
ATOM 744 C CA . ASN A 1 99 ? 1.829 -12.857 -28.209 1.00 82.69 99 ASN A CA 1
ATOM 745 C C . ASN A 1 99 ? 1.739 -12.347 -26.759 1.00 82.69 99 ASN A C 1
ATOM 747 O O . ASN A 1 99 ? 0.671 -11.913 -26.332 1.00 82.69 99 ASN A O 1
ATOM 751 N N . ARG A 1 100 ? 2.816 -12.469 -25.974 1.00 67.50 100 ARG A N 1
ATOM 752 C CA . ARG A 1 100 ? 2.845 -12.083 -24.560 1.00 67.50 100 ARG A CA 1
ATOM 753 C C . ARG A 1 100 ? 3.651 -10.800 -24.388 1.00 67.50 100 ARG A C 1
ATOM 755 O O . ARG A 1 100 ? 4.783 -10.691 -24.863 1.00 67.50 100 ARG A O 1
ATOM 762 N N . GLU A 1 101 ? 3.044 -9.834 -23.708 1.00 82.12 101 GLU A N 1
ATOM 763 C CA . GLU A 1 101 ? 3.689 -8.595 -23.288 1.00 82.12 101 GLU A CA 1
ATOM 764 C C . GLU A 1 101 ? 4.149 -8.758 -21.839 1.00 82.12 101 GLU A C 1
ATOM 766 O O . GLU A 1 101 ? 3.330 -8.928 -20.939 1.00 82.12 101 GLU A O 1
ATOM 771 N N . VAL A 1 102 ? 5.464 -8.748 -21.623 1.00 79.50 102 VAL A N 1
ATOM 772 C CA . VAL A 1 102 ? 6.068 -8.802 -20.291 1.00 79.50 102 VAL A CA 1
ATOM 773 C C . VAL A 1 102 ? 6.576 -7.406 -19.961 1.00 79.50 102 VAL A C 1
ATOM 775 O O . VAL A 1 102 ? 7.453 -6.877 -20.644 1.00 79.50 102 VAL A O 1
ATOM 778 N N . ARG A 1 103 ? 6.019 -6.792 -18.916 1.00 68.94 103 ARG A N 1
ATOM 779 C CA . ARG A 1 103 ? 6.524 -5.527 -18.374 1.00 68.94 103 ARG A CA 1
ATOM 780 C C . ARG A 1 103 ? 7.552 -5.826 -17.300 1.00 68.94 103 ARG A C 1
ATOM 782 O O . ARG A 1 103 ? 7.200 -6.335 -16.242 1.00 68.94 103 ARG A O 1
ATOM 789 N N . VAL A 1 104 ? 8.807 -5.493 -17.576 1.00 74.44 104 VAL A N 1
ATOM 790 C CA . VAL A 1 104 ? 9.868 -5.534 -16.572 1.00 74.44 104 VAL A CA 1
ATOM 791 C C . VAL A 1 104 ? 9.964 -4.149 -15.948 1.00 74.44 104 VAL A C 1
ATOM 793 O O . VAL A 1 104 ? 10.252 -3.159 -16.626 1.00 74.44 104 VAL A O 1
ATOM 796 N N . LEU A 1 105 ? 9.649 -4.085 -14.657 1.00 66.50 105 LEU A N 1
ATOM 797 C CA . LEU A 1 105 ? 9.783 -2.894 -13.829 1.00 66.50 105 LEU A CA 1
ATOM 798 C C . LEU A 1 105 ? 11.190 -2.899 -13.231 1.00 66.50 105 LEU A C 1
ATOM 800 O O . LEU A 1 105 ? 11.520 -3.775 -12.436 1.00 66.50 105 LEU A O 1
ATOM 804 N N . PHE A 1 106 ? 12.020 -1.944 -13.645 1.00 61.06 106 PHE A N 1
ATOM 805 C CA . PHE A 1 106 ? 13.312 -1.698 -13.016 1.00 61.06 106 PHE A CA 1
ATOM 806 C C . PHE A 1 106 ? 13.098 -0.669 -11.916 1.00 61.06 106 PHE A C 1
ATOM 808 O O . PHE A 1 106 ? 12.758 0.480 -12.203 1.00 61.06 106 PHE A O 1
ATOM 815 N N . PHE A 1 107 ? 13.266 -1.094 -10.669 1.00 59.25 107 PHE A N 1
ATOM 816 C CA . PHE A 1 107 ? 13.303 -0.169 -9.547 1.00 59.25 107 PHE A CA 1
ATOM 817 C C . PHE A 1 107 ? 14.641 0.578 -9.600 1.00 59.25 107 PHE A C 1
ATOM 819 O O . PHE A 1 107 ? 15.673 -0.072 -9.806 1.00 59.25 107 PHE A O 1
ATOM 826 N N . PRO A 1 108 ? 14.641 1.919 -9.498 1.00 58.09 108 PRO A N 1
ATOM 827 C CA . PRO A 1 108 ? 15.869 2.676 -9.322 1.00 58.09 108 PRO A CA 1
ATOM 828 C C . PRO A 1 108 ? 16.651 2.078 -8.158 1.00 58.09 108 PRO A C 1
ATOM 830 O O . PRO A 1 108 ? 16.068 1.669 -7.156 1.00 58.09 108 PRO A O 1
ATOM 833 N N . ASP A 1 109 ? 17.964 1.988 -8.315 1.00 53.81 109 ASP A N 1
ATOM 834 C CA . ASP A 1 109 ? 18.830 1.468 -7.271 1.00 53.81 109 ASP A CA 1
ATOM 835 C C . ASP A 1 109 ? 18.831 2.447 -6.083 1.00 53.81 109 ASP A C 1
ATOM 837 O O . ASP A 1 109 ? 19.585 3.420 -6.058 1.00 53.81 109 ASP A O 1
ATOM 841 N N . GLU A 1 110 ? 17.941 2.225 -5.112 1.00 59.91 110 GLU A N 1
ATOM 842 C CA . GLU A 1 110 ? 17.851 3.030 -3.885 1.00 59.91 110 GLU A CA 1
ATOM 843 C C . GLU A 1 110 ? 19.050 2.809 -2.952 1.00 59.91 110 GLU A C 1
ATOM 845 O O . GLU A 1 110 ? 19.191 3.492 -1.940 1.00 59.91 110 GLU A O 1
ATOM 850 N N . SER A 1 111 ? 19.955 1.889 -3.293 1.00 63.84 111 SER A N 1
ATOM 851 C CA . SER A 1 111 ? 21.108 1.537 -2.471 1.00 63.84 111 SER A CA 1
ATOM 852 C C . SER A 1 111 ? 22.172 2.645 -2.373 1.00 63.84 111 SER A C 1
ATOM 854 O O . SER A 1 111 ? 23.171 2.465 -1.679 1.00 63.84 111 SER A O 1
ATOM 856 N N . GLN A 1 112 ? 22.011 3.782 -3.064 1.00 60.09 112 GLN A N 1
ATOM 857 C CA . GLN A 1 112 ? 23.012 4.861 -3.137 1.00 60.09 112 GLN A CA 1
ATOM 858 C C . GLN A 1 112 ? 24.434 4.340 -3.452 1.00 60.09 112 GLN A C 1
ATOM 860 O O . GLN A 1 112 ? 25.426 4.859 -2.945 1.00 60.09 112 GLN A O 1
ATOM 865 N N . GLY A 1 113 ? 24.545 3.291 -4.276 1.00 60.38 113 GLY A N 1
ATOM 866 C CA . GLY A 1 113 ? 25.823 2.658 -4.615 1.00 60.38 113 GLY A CA 1
ATOM 867 C C . GLY A 1 113 ? 26.182 1.418 -3.789 1.00 60.38 113 GLY A C 1
ATOM 868 O O . GLY A 1 113 ? 27.227 0.821 -4.034 1.00 60.38 113 GLY A O 1
ATOM 869 N N . SER A 1 114 ? 25.323 0.967 -2.873 1.00 56.25 114 SER A N 1
ATOM 870 C CA . SER A 1 114 ? 25.432 -0.353 -2.236 1.00 56.25 114 SER A CA 1
ATOM 871 C C . SER A 1 114 ? 24.731 -1.430 -3.069 1.00 56.25 114 SER A C 1
ATOM 873 O O . SER A 1 114 ? 23.878 -2.164 -2.587 1.00 56.25 114 SER A O 1
ATOM 875 N N . ASN A 1 115 ? 25.093 -1.532 -4.350 1.00 55.72 115 ASN A N 1
ATOM 876 C CA . ASN A 1 115 ? 24.592 -2.591 -5.215 1.00 55.72 115 ASN A CA 1
ATOM 877 C C . ASN A 1 115 ? 25.235 -3.930 -4.792 1.00 55.72 115 ASN A C 1
ATOM 879 O O . ASN A 1 115 ? 26.430 -4.124 -5.046 1.00 55.72 115 ASN A O 1
ATOM 883 N N . PRO A 1 116 ? 24.488 -4.883 -4.197 1.00 57.66 116 PRO A N 1
ATOM 884 C CA . PRO A 1 116 ? 25.052 -6.162 -3.759 1.00 57.66 116 PRO A CA 1
ATOM 885 C C . PRO A 1 116 ? 25.502 -7.038 -4.941 1.00 57.66 116 PRO A C 1
ATOM 887 O O . PRO A 1 116 ? 26.250 -7.993 -4.754 1.00 57.66 116 PRO A O 1
ATOM 890 N N . PHE A 1 117 ? 25.096 -6.695 -6.170 1.00 52.34 117 PHE A N 1
ATOM 891 C CA . PHE A 1 117 ? 25.472 -7.389 -7.401 1.00 52.34 117 PHE A CA 1
ATOM 892 C C . PHE A 1 117 ? 26.575 -6.681 -8.198 1.00 52.34 117 PHE A C 1
ATOM 894 O O . PHE A 1 117 ? 26.950 -7.164 -9.267 1.00 52.34 117 PHE A O 1
ATOM 901 N N . GLY A 1 118 ? 27.138 -5.572 -7.698 1.00 54.31 118 GLY A N 1
ATOM 902 C CA . GLY A 1 118 ? 28.243 -4.867 -8.364 1.00 54.31 118 GLY A CA 1
ATOM 903 C C . GLY A 1 118 ? 29.461 -5.763 -8.637 1.00 54.31 118 GLY A C 1
ATOM 904 O O . GLY A 1 118 ? 30.182 -5.553 -9.610 1.00 54.31 118 GLY A O 1
ATOM 905 N N . VAL A 1 119 ? 29.637 -6.822 -7.842 1.00 54.03 119 VAL A N 1
ATOM 906 C CA . VAL A 1 119 ? 30.728 -7.801 -7.979 1.00 54.03 119 VAL A CA 1
ATOM 907 C C . VAL A 1 119 ? 30.561 -8.719 -9.204 1.00 54.03 119 VAL A C 1
ATOM 909 O O . VAL A 1 119 ? 31.539 -9.290 -9.673 1.00 54.03 119 VAL A O 1
ATOM 912 N N . LEU A 1 120 ? 29.361 -8.840 -9.783 1.00 56.12 120 LEU A N 1
ATOM 913 C CA . LEU A 1 120 ? 29.111 -9.758 -10.907 1.00 56.12 120 LEU A CA 1
ATOM 914 C C . LEU A 1 120 ? 29.229 -9.098 -12.294 1.00 56.12 120 LEU A C 1
ATOM 916 O O . LEU A 1 120 ? 29.174 -9.792 -13.307 1.00 56.12 120 LEU A O 1
ATOM 920 N N . GLY A 1 121 ? 29.363 -7.767 -12.361 1.00 48.09 121 GLY A N 1
ATOM 921 C CA . GLY A 1 121 ? 29.190 -7.004 -13.604 1.00 48.09 121 GLY A CA 1
ATOM 922 C C . GLY A 1 121 ? 30.458 -6.505 -14.304 1.00 48.09 121 GLY A C 1
ATOM 923 O O . GLY A 1 121 ? 30.358 -6.008 -15.425 1.00 48.09 121 GLY A O 1
ATOM 924 N N . GLY A 1 122 ? 31.640 -6.610 -13.695 1.00 49.88 122 GLY A N 1
ATOM 925 C CA . GLY A 1 122 ? 32.881 -6.100 -14.286 1.00 49.88 122 GLY A CA 1
ATOM 926 C C . GLY A 1 122 ? 34.075 -7.008 -13.999 1.00 49.88 122 GLY A C 1
ATOM 927 O O . GLY A 1 122 ? 34.128 -7.600 -12.923 1.00 49.88 122 GLY A O 1
ATOM 928 N N . PRO A 1 123 ? 35.044 -7.139 -14.928 1.00 45.38 123 PRO A N 1
ATOM 929 C CA . PRO A 1 123 ? 36.287 -7.832 -14.623 1.00 45.38 123 PRO A CA 1
ATOM 930 C C . PRO A 1 123 ? 36.981 -7.067 -13.486 1.00 45.38 123 PRO A C 1
ATOM 932 O O . PRO A 1 123 ? 37.269 -5.879 -13.660 1.00 45.38 123 PRO A O 1
ATOM 935 N N . PRO A 1 124 ? 37.240 -7.690 -12.322 1.00 46.34 124 PRO A N 1
ATOM 936 C CA . PRO A 1 124 ? 37.970 -7.011 -11.267 1.00 46.34 124 PRO A CA 1
ATOM 937 C C . PRO A 1 124 ? 39.353 -6.644 -11.806 1.00 46.34 124 PRO A C 1
ATOM 939 O O . PRO A 1 124 ? 40.046 -7.477 -12.401 1.00 46.34 124 PRO A O 1
ATOM 942 N N . ALA A 1 125 ? 39.760 -5.391 -11.597 1.00 51.34 125 ALA A N 1
ATOM 943 C CA . ALA A 1 125 ? 41.167 -5.033 -11.640 1.00 51.34 125 ALA A CA 1
ATOM 944 C C . ALA A 1 125 ? 41.871 -5.973 -10.658 1.00 51.34 125 ALA A C 1
ATOM 946 O O . ALA A 1 125 ? 41.616 -5.905 -9.460 1.00 51.34 125 ALA A O 1
ATOM 947 N N . ARG A 1 126 ? 42.651 -6.920 -11.190 1.00 46.56 126 ARG A N 1
ATOM 948 C CA . ARG A 1 126 ? 43.327 -7.957 -10.410 1.00 46.56 126 ARG A CA 1
ATOM 949 C C . ARG A 1 126 ? 44.225 -7.280 -9.366 1.00 46.56 126 ARG A C 1
ATOM 951 O O . ARG A 1 126 ? 45.226 -6.690 -9.777 1.00 46.56 126 ARG A O 1
ATOM 958 N N . PRO A 1 127 ? 43.936 -7.367 -8.054 1.00 49.97 127 PRO A N 1
ATOM 959 C CA . PRO A 1 127 ? 45.005 -7.222 -7.082 1.00 49.97 127 PRO A CA 1
ATOM 960 C C . PRO A 1 127 ? 45.999 -8.369 -7.313 1.00 49.97 127 PRO A C 1
ATOM 962 O O . PRO A 1 127 ? 45.624 -9.439 -7.807 1.00 49.97 127 PRO A O 1
ATOM 965 N N . ALA A 1 128 ? 47.279 -8.118 -7.041 1.00 53.22 128 ALA A N 1
ATOM 966 C CA . ALA A 1 128 ? 48.325 -9.126 -7.161 1.00 53.22 128 ALA A CA 1
ATOM 967 C C . ALA A 1 128 ? 47.898 -10.397 -6.404 1.00 53.22 128 AL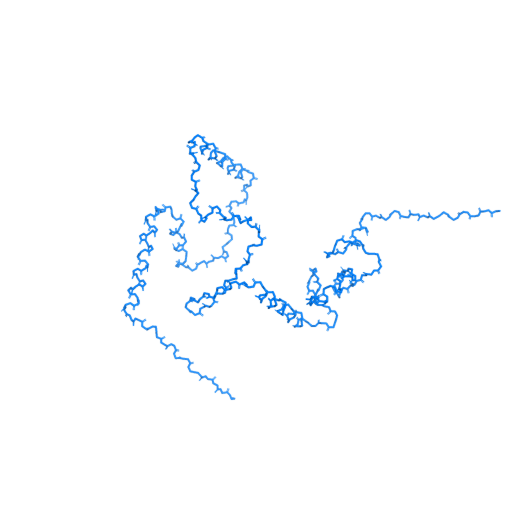A A C 1
ATOM 969 O O . ALA A 1 128 ? 47.491 -10.334 -5.248 1.00 53.22 128 ALA A O 1
ATOM 970 N N . ARG A 1 129 ? 47.888 -11.523 -7.121 1.00 48.12 129 ARG A N 1
ATOM 971 C CA . ARG A 1 129 ? 47.448 -12.826 -6.623 1.00 48.12 129 ARG A CA 1
ATOM 972 C C . ARG A 1 129 ? 48.524 -13.405 -5.711 1.00 48.12 129 ARG A C 1
ATOM 974 O O . ARG A 1 129 ? 49.544 -13.858 -6.222 1.00 48.12 129 ARG A O 1
ATOM 981 N N . ASP A 1 130 ? 48.249 -13.452 -4.415 1.00 55.03 130 ASP A N 1
ATOM 982 C CA . ASP A 1 130 ? 48.959 -14.328 -3.487 1.00 55.03 130 ASP A CA 1
ATOM 983 C C . ASP A 1 130 ? 48.236 -15.681 -3.480 1.00 55.03 130 ASP A C 1
ATOM 985 O O . ASP A 1 130 ? 47.093 -15.790 -3.032 1.00 55.03 130 ASP A O 1
ATOM 989 N N . ALA A 1 131 ? 48.877 -16.698 -4.061 1.00 58.84 131 ALA A N 1
ATOM 990 C CA . ALA A 1 131 ? 48.284 -18.016 -4.303 1.00 58.84 131 ALA A CA 1
ATOM 991 C C . ALA A 1 131 ? 47.861 -18.740 -3.009 1.00 58.84 131 ALA A C 1
ATOM 993 O O . ALA A 1 131 ? 46.939 -19.547 -3.032 1.00 58.84 131 ALA A O 1
ATOM 994 N N . ASP A 1 132 ? 48.469 -18.394 -1.874 1.00 61.81 132 ASP A N 1
ATOM 995 C CA . ASP A 1 132 ? 48.245 -19.076 -0.597 1.00 61.81 132 ASP A CA 1
ATOM 996 C C . ASP A 1 132 ? 46.951 -18.633 0.120 1.00 61.81 132 ASP A C 1
ATOM 998 O O . ASP A 1 132 ? 46.469 -19.313 1.027 1.00 61.81 132 ASP A O 1
ATOM 1002 N N . ALA A 1 133 ? 46.352 -17.501 -0.279 1.00 64.50 133 ALA A N 1
ATOM 1003 C CA . ALA A 1 133 ? 45.126 -16.988 0.338 1.00 64.50 133 ALA A CA 1
ATOM 1004 C C . ALA A 1 133 ? 43.846 -17.637 -0.226 1.00 64.50 133 ALA A C 1
ATOM 1006 O O . ALA A 1 133 ? 42.853 -17.766 0.495 1.00 64.50 133 ALA A O 1
ATOM 1007 N N . GLU A 1 134 ? 43.856 -18.066 -1.496 1.00 64.50 134 GLU A N 1
ATOM 1008 C CA . GLU A 1 134 ? 42.692 -18.710 -2.129 1.00 64.50 134 GLU A CA 1
ATOM 1009 C C . GLU A 1 134 ? 42.423 -20.102 -1.541 1.00 64.50 134 GLU A C 1
ATOM 1011 O O . GLU A 1 134 ? 41.267 -20.430 -1.264 1.00 64.50 134 GLU A O 1
ATOM 1016 N N . ASP A 1 135 ? 43.469 -20.878 -1.249 1.00 72.88 135 ASP A N 1
ATOM 1017 C CA . ASP A 1 135 ? 43.324 -22.212 -0.653 1.00 72.88 135 ASP A CA 1
ATOM 1018 C C . ASP A 1 135 ? 42.736 -22.149 0.764 1.00 72.88 135 ASP A C 1
ATOM 1020 O O . ASP A 1 135 ? 41.937 -23.006 1.154 1.00 72.88 135 ASP A O 1
ATOM 1024 N N . HIS A 1 136 ? 43.058 -21.098 1.526 1.00 72.44 136 HIS A N 1
ATOM 1025 C CA . HIS A 1 136 ? 42.512 -20.911 2.869 1.00 72.44 136 HIS A CA 1
ATOM 1026 C C . HIS A 1 136 ? 41.019 -20.554 2.842 1.00 72.44 136 HIS A C 1
ATOM 1028 O O . HIS A 1 136 ? 40.236 -21.092 3.627 1.00 72.44 136 HIS A O 1
ATOM 1034 N N . LEU A 1 137 ? 40.605 -19.695 1.905 1.00 76.56 137 LEU A N 1
ATOM 1035 C CA . LEU A 1 137 ? 39.197 -19.335 1.719 1.00 76.56 137 LEU A CA 1
ATOM 1036 C C . LEU A 1 137 ? 38.372 -20.519 1.208 1.00 76.56 137 LEU A C 1
ATOM 1038 O O . LEU A 1 137 ? 37.246 -20.725 1.667 1.00 76.56 137 LEU A O 1
ATOM 1042 N N . LEU A 1 138 ? 38.933 -21.330 0.306 1.00 80.62 138 LEU A N 1
ATOM 1043 C CA . LEU A 1 138 ? 38.270 -22.535 -0.184 1.00 80.62 138 LEU A CA 1
ATOM 1044 C C . LEU A 1 138 ? 38.110 -23.571 0.938 1.00 80.62 138 LEU A C 1
ATOM 1046 O O . LEU A 1 138 ? 37.021 -24.118 1.116 1.00 80.62 138 LEU A O 1
ATOM 1050 N N . ALA A 1 139 ? 39.148 -23.781 1.753 1.00 80.19 139 ALA A N 1
ATOM 1051 C CA . ALA A 1 139 ? 39.076 -24.658 2.920 1.00 80.19 139 ALA A CA 1
ATOM 1052 C C . ALA A 1 139 ? 38.024 -24.180 3.937 1.00 80.19 139 ALA A C 1
ATOM 1054 O O . ALA A 1 139 ? 37.246 -24.986 4.451 1.00 80.19 139 ALA A O 1
ATOM 1055 N N . GLN A 1 140 ? 37.946 -22.869 4.182 1.00 84.25 140 GLN A N 1
ATOM 1056 C CA . GLN A 1 140 ? 36.955 -22.279 5.081 1.00 84.25 140 GLN A CA 1
ATOM 1057 C C . GLN A 1 140 ? 35.522 -22.436 4.548 1.00 84.25 140 GLN A C 1
ATOM 1059 O O . GLN A 1 140 ? 34.611 -22.755 5.313 1.00 84.25 140 GLN A O 1
ATOM 1064 N N . ALA A 1 141 ? 35.313 -22.270 3.239 1.00 77.06 141 ALA A N 1
ATOM 1065 C CA . ALA A 1 141 ? 34.008 -22.459 2.608 1.00 77.06 141 ALA A CA 1
ATOM 1066 C C . ALA A 1 141 ? 33.529 -23.920 2.691 1.00 77.06 141 ALA A C 1
ATOM 1068 O O . ALA A 1 141 ? 32.367 -24.170 3.016 1.00 77.06 141 ALA A O 1
ATOM 1069 N N . VAL A 1 142 ? 34.426 -24.888 2.473 1.00 84.25 142 VAL A N 1
ATOM 1070 C CA . VAL A 1 142 ? 34.115 -26.324 2.600 1.00 84.25 142 VAL A CA 1
ATOM 1071 C C . VAL A 1 142 ? 33.764 -26.691 4.048 1.00 84.25 142 VAL A C 1
ATOM 1073 O O . VAL A 1 142 ? 32.814 -27.441 4.289 1.00 84.25 142 VAL A O 1
AT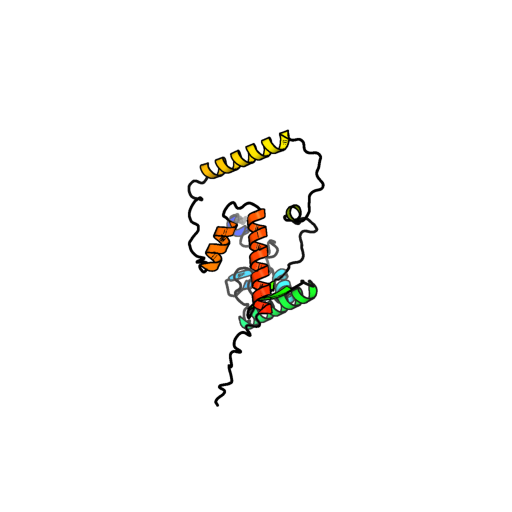OM 1076 N N . GLN A 1 143 ? 34.465 -26.117 5.030 1.00 84.69 143 GLN A N 1
ATOM 1077 C CA . GLN A 1 143 ? 34.146 -26.309 6.450 1.00 84.69 143 GLN A CA 1
ATOM 1078 C C . GLN A 1 143 ? 32.788 -25.705 6.837 1.00 84.69 143 GLN A C 1
ATOM 1080 O O . GLN A 1 143 ? 32.028 -26.316 7.585 1.00 84.69 143 GLN A O 1
ATOM 1085 N N . ALA A 1 144 ? 32.443 -24.528 6.309 1.00 78.81 144 ALA A N 1
ATOM 1086 C CA . ALA A 1 144 ? 31.145 -23.909 6.566 1.00 78.81 144 ALA A CA 1
ATOM 1087 C C . ALA A 1 144 ? 29.980 -24.720 5.965 1.00 78.81 144 ALA A C 1
ATOM 1089 O O . ALA A 1 144 ? 28.949 -24.885 6.618 1.00 78.81 144 ALA A O 1
ATOM 1090 N N . ALA A 1 145 ? 30.152 -25.265 4.755 1.00 74.56 145 ALA A N 1
ATOM 1091 C CA . ALA A 1 145 ? 29.145 -26.104 4.101 1.00 74.56 145 ALA A CA 1
ATOM 1092 C C . ALA A 1 145 ? 28.867 -27.395 4.893 1.00 74.56 145 ALA A C 1
ATOM 1094 O O . ALA A 1 145 ? 27.717 -27.719 5.181 1.00 74.56 145 ALA A O 1
ATOM 1095 N N . THR A 1 146 ? 29.924 -28.077 5.337 1.00 81.19 146 THR A N 1
ATOM 1096 C CA . THR A 1 146 ? 29.811 -29.309 6.142 1.00 81.19 146 THR A CA 1
ATOM 1097 C C . THR A 1 146 ? 29.229 -29.060 7.542 1.00 81.19 146 THR A C 1
ATOM 1099 O O . THR A 1 146 ? 28.459 -29.873 8.061 1.00 81.19 146 THR A O 1
ATOM 1102 N N . ALA A 1 147 ? 29.516 -27.909 8.156 1.00 78.94 147 ALA A N 1
ATOM 1103 C CA . ALA A 1 147 ? 28.882 -27.504 9.412 1.00 78.94 147 ALA A CA 1
ATOM 1104 C C . ALA A 1 147 ? 27.365 -27.274 9.259 1.00 78.94 147 ALA A C 1
ATOM 1106 O O . ALA A 1 147 ? 26.592 -27.662 10.133 1.00 78.94 147 ALA A O 1
ATOM 1107 N N . LEU A 1 148 ? 26.928 -26.692 8.139 1.00 76.12 148 LEU A N 1
ATOM 1108 C CA . LEU A 1 148 ? 25.507 -26.499 7.832 1.00 76.12 148 LEU A CA 1
ATOM 1109 C C . LEU A 1 148 ? 24.769 -27.826 7.615 1.00 76.12 148 LEU A C 1
ATOM 1111 O O . LEU A 1 148 ? 23.675 -27.999 8.152 1.00 76.12 148 LEU A O 1
ATOM 1115 N N . GLU A 1 149 ? 25.380 -28.773 6.900 1.00 72.81 149 GLU A N 1
ATOM 1116 C CA . GLU A 1 149 ? 24.808 -30.109 6.675 1.00 72.81 149 GLU A CA 1
ATOM 1117 C C . GLU A 1 149 ? 24.611 -30.884 7.985 1.00 72.81 149 GLU A C 1
ATOM 1119 O O . GLU A 1 149 ? 23.577 -31.521 8.185 1.00 72.81 149 GLU A O 1
ATOM 1124 N N . SER A 1 150 ? 25.568 -30.793 8.913 1.00 74.44 150 SER A N 1
ATOM 1125 C CA . SER A 1 150 ? 25.458 -31.463 10.217 1.00 74.44 150 SER A CA 1
ATOM 1126 C C . SER A 1 150 ? 24.476 -30.786 11.180 1.00 74.44 150 SER A C 1
ATOM 1128 O O . SER A 1 150 ? 23.833 -31.468 11.978 1.00 74.44 150 SER A O 1
ATOM 1130 N N . ALA A 1 151 ? 24.331 -29.459 11.111 1.00 75.38 151 ALA A N 1
ATOM 1131 C CA . ALA A 1 151 ? 23.444 -28.708 11.995 1.00 75.38 151 ALA A CA 1
ATOM 1132 C C . ALA A 1 151 ? 21.960 -28.821 11.607 1.00 75.38 151 ALA A C 1
ATOM 1134 O O . ALA A 1 151 ? 21.091 -28.626 12.459 1.00 75.38 151 ALA A O 1
ATOM 1135 N N . LEU A 1 152 ? 21.656 -29.110 10.337 1.00 71.44 152 LEU A N 1
ATOM 1136 C CA . LEU A 1 15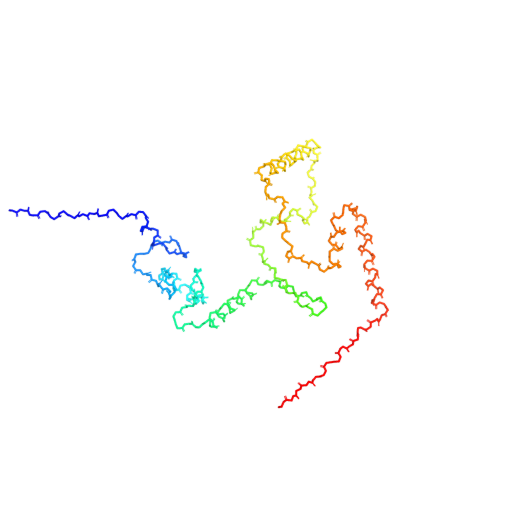2 ? 20.296 -29.069 9.794 1.00 71.44 152 LEU A CA 1
ATOM 1137 C C . LEU A 1 152 ? 19.978 -30.309 8.932 1.00 71.44 152 LEU A C 1
ATOM 1139 O O . LEU A 1 152 ? 19.687 -30.171 7.743 1.00 71.44 152 LEU A O 1
ATOM 1143 N N . PRO A 1 153 ? 19.933 -31.522 9.521 1.00 62.66 153 PRO A N 1
ATOM 1144 C CA . PRO A 1 153 ? 19.712 -32.776 8.786 1.00 62.66 153 PRO A CA 1
ATOM 1145 C C . PRO A 1 153 ? 18.317 -32.908 8.142 1.00 62.66 153 PRO A C 1
ATOM 1147 O O . PRO A 1 153 ? 18.036 -33.901 7.480 1.00 62.66 153 PRO A O 1
ATOM 1150 N N . HIS A 1 154 ? 17.420 -31.940 8.352 1.00 56.91 154 HIS A N 1
ATOM 1151 C CA . HIS A 1 154 ? 16.041 -31.949 7.846 1.00 56.91 154 HIS A CA 1
ATOM 1152 C C . HIS A 1 154 ? 15.804 -30.962 6.692 1.00 56.91 154 HIS A C 1
ATOM 1154 O O . HIS A 1 154 ? 14.688 -30.883 6.188 1.00 56.91 154 HIS A O 1
ATOM 1160 N N . LEU A 1 155 ? 16.813 -30.176 6.300 1.00 52.03 155 LEU A N 1
ATOM 1161 C CA . LEU A 1 155 ? 16.675 -29.121 5.285 1.00 52.03 155 LEU A CA 1
ATOM 1162 C C . LEU A 1 155 ? 17.043 -29.578 3.867 1.00 52.03 155 LEU A C 1
ATOM 1164 O O . LEU A 1 155 ? 16.855 -28.818 2.921 1.00 52.03 155 LEU A O 1
ATOM 1168 N N . THR A 1 156 ? 17.553 -30.799 3.704 1.00 53.31 156 THR A N 1
ATOM 1169 C CA . THR A 1 156 ? 18.122 -31.258 2.433 1.00 53.31 156 THR A CA 1
ATOM 1170 C C . THR A 1 156 ? 17.108 -31.717 1.392 1.00 53.31 156 THR A C 1
ATOM 1172 O O . THR A 1 156 ? 17.445 -31.694 0.216 1.00 53.31 156 THR A O 1
ATOM 1175 N N . GLU A 1 157 ? 15.871 -32.073 1.732 1.00 54.19 157 GLU A N 1
ATOM 1176 C CA . GLU A 1 157 ? 14.968 -32.657 0.730 1.00 54.19 157 GLU A CA 1
ATOM 1177 C C . GLU A 1 157 ? 13.497 -32.396 1.039 1.00 54.19 157 GLU A C 1
ATOM 1179 O O . GLU A 1 157 ? 12.809 -33.284 1.518 1.00 54.19 157 GLU A O 1
ATOM 1184 N N . GLN A 1 158 ? 12.996 -31.203 0.711 1.00 44.94 158 GLN A N 1
ATOM 1185 C CA . GLN A 1 158 ? 11.632 -31.041 0.183 1.00 44.94 158 GLN A CA 1
ATOM 1186 C C . GLN A 1 158 ? 11.607 -29.841 -0.772 1.00 44.94 158 GLN A C 1
ATOM 1188 O O . GLN A 1 158 ? 11.111 -28.762 -0.456 1.00 44.94 158 GLN A O 1
ATOM 1193 N N . VAL A 1 159 ? 12.170 -30.025 -1.970 1.00 49.50 159 VAL A N 1
ATOM 1194 C CA . VAL A 1 159 ? 11.773 -29.204 -3.118 1.00 49.50 159 VAL A CA 1
ATOM 1195 C C . VAL A 1 159 ? 10.399 -29.720 -3.535 1.00 49.50 159 VAL A C 1
ATOM 1197 O O . VAL A 1 159 ? 10.287 -30.701 -4.267 1.00 49.50 159 VAL A O 1
ATOM 1200 N N . ASP A 1 160 ? 9.350 -29.114 -2.982 1.00 45.16 160 ASP A N 1
ATOM 1201 C CA . ASP A 1 160 ? 7.968 -29.416 -3.347 1.00 45.16 160 ASP A CA 1
ATOM 1202 C C . ASP A 1 160 ? 7.783 -29.324 -4.878 1.00 45.16 160 ASP A C 1
ATOM 1204 O O . ASP A 1 160 ? 8.220 -28.344 -5.496 1.00 45.16 160 ASP A O 1
ATOM 1208 N N . PRO A 1 161 ? 7.106 -30.293 -5.523 1.00 51.47 161 PRO A N 1
ATOM 1209 C CA . PRO A 1 161 ? 6.966 -30.373 -6.975 1.00 51.47 161 PRO A CA 1
ATOM 1210 C C . PRO A 1 161 ? 5.868 -29.427 -7.492 1.00 51.47 161 PRO A C 1
ATOM 1212 O O . PRO A 1 161 ? 4.984 -29.825 -8.248 1.00 51.47 161 PRO A O 1
ATOM 1215 N N . LEU A 1 162 ? 5.887 -28.158 -7.077 1.00 49.88 162 LEU A N 1
ATOM 1216 C CA . LEU A 1 162 ? 4.882 -27.163 -7.478 1.00 49.88 162 LEU A CA 1
ATOM 1217 C C . LEU A 1 162 ? 5.197 -26.461 -8.805 1.00 49.88 162 LEU A C 1
ATOM 1219 O O . LEU A 1 162 ? 4.391 -25.669 -9.291 1.00 49.88 162 LEU A O 1
ATOM 1223 N N . LEU A 1 163 ? 6.331 -26.774 -9.430 1.00 54.06 163 LEU A N 1
ATOM 1224 C CA . LEU A 1 163 ? 6.681 -26.297 -10.764 1.00 54.06 163 LEU A CA 1
ATOM 1225 C C . LEU A 1 163 ? 6.978 -27.494 -11.664 1.00 54.06 163 LEU A C 1
ATOM 1227 O O . LEU A 1 163 ? 8.131 -27.839 -11.909 1.00 54.06 163 LEU A O 1
ATOM 1231 N N . GLN A 1 164 ? 5.918 -28.124 -12.174 1.00 55.72 164 GLN A N 1
ATOM 1232 C CA . GLN A 1 164 ? 6.038 -28.929 -13.386 1.00 55.72 164 GLN A CA 1
ATOM 1233 C C . GLN A 1 164 ? 6.393 -27.972 -14.525 1.00 55.72 164 GLN A C 1
ATOM 1235 O O . GLN A 1 164 ? 5.540 -27.274 -15.071 1.00 55.72 164 GLN A O 1
ATOM 1240 N N . LEU A 1 165 ? 7.688 -27.861 -14.807 1.00 63.00 165 LEU A N 1
ATOM 1241 C CA . LEU A 1 165 ? 8.164 -27.209 -16.014 1.00 63.00 165 LEU A CA 1
ATOM 1242 C C . LEU A 1 165 ? 7.763 -28.106 -17.183 1.00 63.00 165 LEU A C 1
ATOM 1244 O O . LEU A 1 165 ? 7.968 -29.315 -17.117 1.00 63.00 165 LEU A O 1
ATOM 1248 N N . ASP A 1 166 ? 7.198 -27.521 -18.239 1.00 71.56 166 ASP A N 1
ATOM 1249 C CA . ASP A 1 166 ? 6.970 -28.255 -19.483 1.00 71.56 166 ASP A CA 1
ATOM 1250 C C . ASP A 1 166 ? 8.283 -28.942 -19.908 1.00 71.56 166 ASP A C 1
ATOM 1252 O O . ASP A 1 166 ? 9.339 -28.309 -19.866 1.00 71.56 166 ASP A O 1
ATOM 1256 N N . GLU A 1 167 ? 8.212 -30.200 -20.352 1.00 74.81 167 GLU A N 1
ATOM 1257 C CA . GLU A 1 167 ? 9.331 -31.023 -20.860 1.00 74.81 167 GLU A CA 1
ATOM 1258 C C . GLU A 1 167 ? 10.465 -30.236 -21.564 1.00 74.81 167 GLU A C 1
ATOM 1260 O O . GLU A 1 167 ? 11.621 -30.355 -21.155 1.00 74.81 167 GLU A O 1
ATOM 1265 N N . PRO A 1 168 ? 10.203 -29.345 -22.548 1.00 74.94 168 PRO A N 1
ATOM 1266 C CA . PRO A 1 168 ? 11.269 -28.585 -23.209 1.00 74.94 168 PRO A CA 1
ATOM 1267 C C . PRO A 1 168 ? 12.020 -27.601 -22.297 1.00 74.94 168 PRO A C 1
ATOM 1269 O O . PRO A 1 168 ? 13.179 -27.287 -22.561 1.00 74.94 168 PRO A O 1
ATOM 1272 N N . MET A 1 169 ? 11.379 -27.068 -21.255 1.00 63.47 169 MET A N 1
ATOM 1273 C CA . MET A 1 169 ? 12.060 -26.259 -20.241 1.00 63.47 169 MET A CA 1
ATOM 1274 C C . MET A 1 169 ? 12.849 -27.131 -19.270 1.00 63.47 169 MET A C 1
ATOM 1276 O O . MET A 1 169 ? 13.925 -26.723 -18.845 1.00 63.47 169 MET A O 1
ATOM 1280 N N . GLN A 1 170 ? 12.332 -28.312 -18.935 1.00 76.00 170 GLN A N 1
ATOM 1281 C CA . GLN A 1 170 ? 13.006 -29.261 -18.056 1.00 76.00 170 GLN A CA 1
ATOM 1282 C C . GLN A 1 170 ? 14.330 -29.734 -1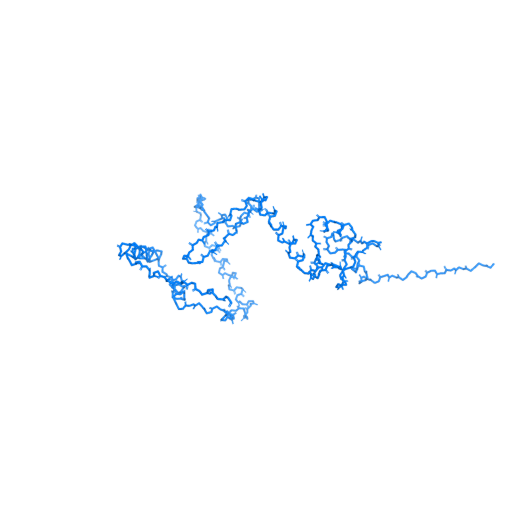8.672 1.00 76.00 170 GLN A C 1
ATOM 1284 O O . GLN A 1 170 ? 15.367 -29.665 -18.017 1.00 76.00 170 GLN A O 1
ATOM 1289 N N . GLU A 1 171 ? 14.318 -30.075 -19.961 1.00 77.75 171 GLU A N 1
ATOM 1290 C CA . GLU A 1 171 ? 15.511 -30.431 -20.738 1.00 77.75 171 GLU A CA 1
ATOM 1291 C C . GLU A 1 171 ? 16.531 -29.282 -20.790 1.00 77.75 171 GLU A C 1
ATOM 1293 O O . GLU A 1 171 ? 17.733 -29.487 -20.635 1.00 77.75 171 GLU A O 1
ATOM 1298 N N . LEU A 1 172 ? 16.054 -28.044 -20.956 1.00 70.19 172 LEU A N 1
ATOM 1299 C CA . LEU A 1 172 ? 16.921 -26.870 -21.012 1.00 70.19 172 LEU A CA 1
ATOM 1300 C C . LEU A 1 172 ? 17.574 -26.575 -19.656 1.00 70.19 172 LEU A C 1
ATOM 1302 O O . LEU A 1 172 ? 18.741 -26.197 -19.606 1.00 70.19 172 LEU A O 1
ATOM 1306 N N . VAL A 1 173 ? 16.839 -26.762 -18.559 1.00 76.25 173 VAL A N 1
ATOM 1307 C CA . VAL A 1 173 ? 17.383 -26.644 -17.200 1.00 76.25 173 VAL A CA 1
ATOM 1308 C C . VAL A 1 173 ? 18.383 -27.767 -16.927 1.00 76.25 173 VAL A C 1
ATOM 1310 O O . VAL A 1 173 ? 19.457 -27.486 -16.405 1.00 76.25 173 VAL A O 1
ATOM 1313 N N . HIS A 1 174 ? 18.093 -29.004 -17.340 1.00 77.44 174 HIS A N 1
ATOM 1314 C CA . HIS A 1 174 ? 19.022 -30.128 -17.194 1.00 77.44 174 HIS A CA 1
ATOM 1315 C C . HIS A 1 174 ? 20.332 -29.876 -17.958 1.00 77.44 174 HIS A C 1
ATOM 1317 O O . HIS A 1 174 ? 21.410 -30.005 -17.390 1.00 77.44 174 HIS A O 1
ATOM 1323 N N . GLN A 1 175 ? 20.253 -29.379 -19.196 1.00 70.69 175 GLN A N 1
ATOM 1324 C CA . GLN A 1 175 ? 21.428 -28.994 -19.992 1.00 70.69 175 GLN A CA 1
ATOM 1325 C C . GLN A 1 175 ? 22.221 -27.817 -19.404 1.00 70.69 175 GLN A C 1
ATOM 1327 O O . GLN A 1 175 ? 23.413 -27.691 -19.671 1.00 70.69 175 GLN A O 1
ATOM 1332 N N . LEU A 1 176 ? 21.580 -26.935 -18.629 1.00 68.31 176 LEU A N 1
ATOM 1333 C CA . LEU A 1 176 ? 22.253 -25.829 -17.937 1.00 68.31 176 LEU A CA 1
ATOM 1334 C C . LEU A 1 176 ? 22.926 -26.263 -16.629 1.00 68.31 176 LEU A C 1
ATOM 1336 O O . LEU A 1 176 ? 23.877 -25.609 -16.202 1.00 68.31 176 LEU A O 1
ATOM 1340 N N . LEU A 1 177 ? 22.405 -27.309 -15.984 1.00 75.56 177 LEU A N 1
ATOM 1341 C CA . LEU A 1 177 ? 22.908 -27.838 -14.715 1.00 75.56 177 LEU A CA 1
ATOM 1342 C C . LEU A 1 177 ? 23.927 -28.964 -14.901 1.00 75.56 177 LEU A C 1
ATOM 1344 O O . LEU A 1 177 ? 24.728 -29.208 -13.999 1.00 75.56 177 LEU A O 1
ATOM 1348 N N . GLU A 1 178 ? 23.932 -29.636 -16.052 1.00 79.06 178 GLU A N 1
ATOM 1349 C CA . GLU A 1 178 ? 25.018 -30.538 -16.407 1.00 79.06 178 GLU A CA 1
ATOM 1350 C C . GLU A 1 178 ? 26.338 -29.751 -16.439 1.00 79.06 178 GLU A C 1
ATOM 1352 O O . GLU A 1 178 ? 26.392 -28.678 -17.048 1.00 79.06 178 GLU A O 1
ATOM 1357 N N . PRO A 1 179 ? 27.412 -30.248 -15.796 1.00 63.88 179 PRO A N 1
ATOM 1358 C CA . PRO A 1 179 ? 28.726 -29.616 -15.813 1.00 63.88 179 PRO A CA 1
ATOM 1359 C C . PRO A 1 179 ? 29.346 -29.726 -17.213 1.00 63.88 179 PRO A C 1
ATOM 1361 O O . PRO A 1 179 ? 30.262 -30.501 -17.477 1.00 63.88 179 PRO A O 1
ATOM 1364 N N . GLY A 1 180 ? 28.815 -28.939 -18.140 1.00 68.25 180 GLY A N 1
ATOM 1365 C CA . GLY A 1 180 ? 29.365 -28.719 -19.458 1.00 68.25 180 GLY A CA 1
ATOM 1366 C C . GLY A 1 180 ? 30.517 -27.730 -19.376 1.00 68.25 180 GLY A C 1
ATOM 1367 O O . GLY A 1 180 ? 30.516 -26.773 -18.600 1.00 68.25 180 GLY A O 1
ATOM 1368 N N . THR A 1 181 ? 31.523 -27.925 -20.221 1.00 72.88 181 THR A N 1
ATOM 1369 C CA . THR A 1 181 ? 32.535 -26.891 -20.428 1.00 72.88 181 THR A CA 1
ATOM 1370 C C . THR A 1 181 ? 31.864 -25.654 -21.033 1.00 72.88 181 THR A C 1
ATOM 1372 O O . THR A 1 181 ? 30.935 -25.762 -21.835 1.00 72.88 181 THR A O 1
ATOM 1375 N N . VAL A 1 182 ? 32.356 -24.455 -20.708 1.00 75.62 182 VAL A N 1
ATOM 1376 C CA . VAL A 1 182 ? 31.872 -23.187 -21.298 1.00 75.62 182 VAL A CA 1
ATOM 1377 C C . VAL A 1 182 ? 31.828 -23.252 -22.836 1.00 75.62 182 VAL A C 1
ATOM 1379 O O . VAL A 1 182 ? 30.959 -22.645 -23.462 1.00 75.62 182 VAL A O 1
ATOM 1382 N N . GLN A 1 183 ? 32.717 -24.034 -23.459 1.00 75.00 183 GLN A N 1
ATOM 1383 C CA . GLN A 1 183 ? 32.699 -24.293 -24.901 1.00 75.00 183 GLN A CA 1
ATOM 1384 C C . GLN A 1 183 ? 31.421 -24.996 -25.382 1.00 75.00 183 GLN A C 1
ATOM 1386 O O . GLN A 1 183 ? 30.884 -24.597 -26.414 1.00 75.00 183 GLN A O 1
ATOM 1391 N N . GLY A 1 184 ? 30.906 -25.983 -24.643 1.00 80.12 184 GLY A N 1
ATOM 1392 C CA . GLY A 1 184 ? 29.664 -26.685 -24.984 1.00 80.12 184 GLY A CA 1
ATOM 1393 C C . GLY A 1 184 ? 28.461 -25.742 -25.009 1.00 80.12 184 GLY A C 1
ATOM 1394 O O . GLY A 1 184 ? 27.713 -25.706 -25.988 1.00 80.12 184 GLY A O 1
ATOM 1395 N N . PHE A 1 185 ? 28.352 -24.877 -23.998 1.00 78.44 185 PHE A N 1
ATOM 1396 C CA . PHE A 1 185 ? 27.310 -23.851 -23.945 1.00 78.44 185 PHE A CA 1
ATOM 1397 C C . PHE A 1 185 ? 27.399 -22.866 -25.123 1.00 78.44 185 PHE A C 1
ATOM 1399 O O . PHE A 1 185 ? 26.390 -22.527 -25.749 1.00 78.44 185 PHE A O 1
ATOM 1406 N N . LEU A 1 186 ? 28.608 -22.404 -25.463 1.00 82.06 186 LEU A N 1
ATOM 1407 C CA . LEU A 1 186 ? 28.807 -21.479 -26.582 1.00 82.06 186 LEU A CA 1
ATOM 1408 C C . LEU A 1 186 ? 28.456 -22.122 -27.934 1.00 82.06 186 LEU A C 1
ATOM 1410 O O . LEU A 1 186 ? 27.767 -21.483 -28.736 1.00 82.06 186 LEU A O 1
ATOM 1414 N N . ALA A 1 187 ? 28.842 -23.382 -28.153 1.00 80.06 187 ALA A N 1
ATOM 1415 C CA . ALA A 1 187 ? 28.506 -24.138 -29.360 1.00 80.06 187 ALA A CA 1
ATOM 1416 C C . ALA A 1 187 ? 26.987 -24.359 -29.498 1.00 80.06 187 ALA A C 1
ATOM 1418 O O . ALA A 1 187 ? 26.399 -24.157 -30.569 1.00 80.06 187 ALA A O 1
ATOM 1419 N N . GLN A 1 188 ? 26.307 -24.688 -28.396 1.00 82.19 188 GLN A N 1
ATOM 1420 C CA . GLN A 1 188 ? 24.851 -24.822 -28.378 1.00 82.19 188 GLN A CA 1
ATOM 1421 C C . GLN A 1 188 ? 24.157 -23.489 -28.697 1.00 82.19 188 GLN A C 1
ATOM 1423 O O . GLN A 1 188 ? 23.219 -23.437 -29.501 1.00 82.19 188 GLN A O 1
ATOM 1428 N N . ARG A 1 189 ? 24.656 -22.379 -28.141 1.00 85.44 189 ARG A N 1
ATOM 1429 C CA . ARG A 1 189 ? 24.126 -21.035 -28.410 1.00 85.44 189 ARG A CA 1
ATOM 1430 C C . ARG A 1 189 ? 24.244 -20.647 -29.885 1.00 85.44 189 ARG A C 1
ATOM 1432 O O . ARG A 1 189 ? 23.332 -20.013 -30.425 1.00 85.44 189 ARG A O 1
ATOM 1439 N N . GLU A 1 190 ? 25.346 -20.997 -30.543 1.00 89.50 190 GLU A N 1
ATOM 1440 C CA . GLU A 1 190 ? 25.519 -20.778 -31.985 1.00 89.50 190 GLU A CA 1
ATOM 1441 C C . GLU A 1 190 ? 24.531 -21.605 -32.810 1.00 89.50 190 GLU A C 1
ATOM 1443 O O . GLU A 1 190 ? 23.882 -21.059 -33.707 1.00 89.50 190 GLU A O 1
ATOM 1448 N N . THR A 1 191 ? 24.304 -22.858 -32.418 1.00 85.06 191 THR A N 1
ATOM 1449 C CA . THR A 1 191 ? 23.347 -23.758 -33.077 1.00 85.06 191 THR A CA 1
ATOM 1450 C C . THR A 1 191 ? 21.917 -23.198 -33.028 1.00 85.06 191 THR A C 1
ATOM 1452 O O . THR A 1 191 ? 21.232 -23.120 -34.053 1.00 85.06 191 THR A O 1
ATOM 1455 N N . VAL A 1 192 ? 21.469 -22.706 -31.865 1.00 81.69 192 VAL A N 1
ATOM 1456 C CA . VAL A 1 192 ? 20.142 -22.073 -31.705 1.00 81.69 192 VAL A CA 1
ATOM 1457 C C . VAL A 1 192 ? 20.024 -20.800 -32.553 1.00 81.69 192 VAL A C 1
ATOM 1459 O O . VAL A 1 192 ? 18.993 -20.548 -33.190 1.00 81.69 192 VAL A O 1
ATOM 1462 N N . ARG A 1 193 ? 21.091 -19.992 -32.623 1.00 83.12 193 ARG A N 1
ATOM 1463 C CA . ARG A 1 193 ? 21.126 -18.791 -33.475 1.00 83.12 193 ARG A CA 1
ATOM 1464 C C . ARG A 1 193 ? 21.024 -19.146 -34.956 1.00 83.12 193 ARG A C 1
ATOM 1466 O O . ARG A 1 193 ? 20.291 -18.469 -35.683 1.00 83.12 193 ARG A O 1
ATOM 1473 N N . GLU A 1 194 ? 21.706 -20.193 -35.409 1.00 84.06 194 GLU A N 1
ATOM 1474 C CA . GLU A 1 194 ? 21.618 -20.669 -36.790 1.00 84.06 194 GLU A CA 1
ATOM 1475 C C . GLU A 1 194 ? 20.237 -21.217 -37.134 1.00 84.06 194 GLU A C 1
ATOM 1477 O O . GLU A 1 194 ? 19.687 -20.858 -38.180 1.00 84.06 194 GLU A O 1
ATOM 1482 N N . GLN A 1 195 ? 19.618 -21.993 -36.244 1.00 78.75 195 GLN A N 1
ATOM 1483 C CA . GLN A 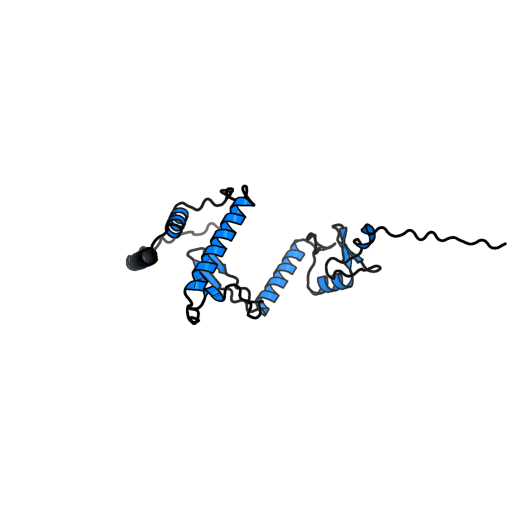1 195 ? 18.239 -22.448 -36.427 1.00 78.75 195 GLN A CA 1
ATOM 1484 C C . GLN A 1 195 ? 17.265 -21.265 -36.535 1.00 78.75 195 GLN A C 1
ATOM 1486 O O . GLN A 1 195 ? 16.411 -21.239 -37.426 1.00 78.75 195 GLN A O 1
ATOM 1491 N N . GLY A 1 196 ? 17.432 -20.233 -35.701 1.00 78.56 196 GLY A N 1
ATOM 1492 C CA . GLY A 1 196 ? 16.645 -19.000 -35.773 1.00 78.56 196 GLY A CA 1
ATOM 1493 C C . GLY A 1 196 ? 16.863 -18.200 -37.066 1.00 78.56 196 GLY A C 1
ATOM 1494 O O . GLY A 1 196 ? 15.922 -17.600 -37.592 1.00 78.56 196 GLY A O 1
ATOM 1495 N N . ARG A 1 197 ? 18.087 -18.191 -37.616 1.00 84.06 197 ARG A N 1
ATOM 1496 C CA . ARG A 1 197 ? 18.388 -17.585 -38.928 1.00 84.06 197 ARG A CA 1
ATOM 1497 C C . ARG A 1 197 ? 17.768 -18.389 -40.071 1.00 84.06 197 ARG A C 1
ATOM 1499 O O . ARG A 1 197 ? 17.168 -17.792 -40.963 1.00 84.06 197 ARG A O 1
ATOM 1506 N N . ARG A 1 198 ? 17.840 -19.725 -40.021 1.00 80.12 198 ARG A N 1
ATOM 1507 C CA . ARG A 1 198 ? 17.193 -20.613 -41.000 1.00 80.12 198 ARG A CA 1
ATOM 1508 C C . ARG A 1 198 ? 15.678 -20.408 -40.989 1.00 80.12 198 ARG A C 1
ATOM 1510 O O . ARG A 1 198 ? 15.118 -20.094 -42.032 1.00 80.12 198 ARG A O 1
ATOM 1517 N N . ARG A 1 199 ? 15.015 -20.446 -39.830 1.00 75.25 199 ARG A N 1
ATOM 1518 C CA . ARG A 1 199 ? 13.558 -20.215 -39.736 1.00 75.25 199 ARG A CA 1
ATOM 1519 C C . ARG A 1 199 ? 13.110 -18.886 -40.354 1.00 75.25 199 ARG A C 1
ATOM 1521 O O . ARG A 1 199 ? 12.069 -18.845 -41.002 1.00 75.25 199 ARG A O 1
A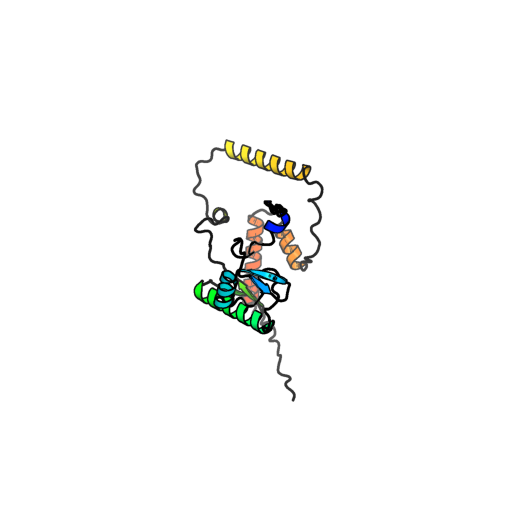TOM 1528 N N . ARG A 1 200 ? 13.909 -17.821 -40.213 1.00 73.88 200 ARG A N 1
ATOM 1529 C CA . ARG A 1 200 ? 13.645 -16.524 -40.865 1.00 73.88 200 ARG A CA 1
ATOM 1530 C C . ARG A 1 200 ? 13.875 -16.552 -42.377 1.00 73.88 200 ARG A C 1
ATOM 1532 O O . ARG A 1 200 ? 13.092 -15.959 -43.110 1.00 73.88 200 ARG A O 1
ATOM 1539 N N . ARG A 1 201 ? 14.915 -17.247 -42.845 1.00 74.56 201 ARG A N 1
ATOM 1540 C CA . ARG A 1 201 ? 15.249 -17.370 -44.274 1.00 74.56 201 ARG A CA 1
ATOM 1541 C C . ARG A 1 201 ? 14.239 -18.225 -45.050 1.00 74.56 201 ARG A C 1
ATOM 1543 O O . ARG A 1 201 ? 13.967 -17.915 -46.201 1.00 74.56 201 ARG A O 1
ATOM 1550 N N . TRP A 1 202 ? 13.664 -19.255 -44.431 1.00 65.19 202 TRP A N 1
ATOM 1551 C CA . TRP A 1 202 ? 12.723 -20.176 -45.087 1.00 65.19 202 TRP A CA 1
ATOM 1552 C C . TRP A 1 202 ? 11.264 -19.698 -45.103 1.00 65.19 202 TRP A C 1
ATOM 1554 O O . TRP A 1 202 ? 10.393 -20.445 -45.533 1.00 65.19 202 TRP A O 1
ATOM 1564 N N . GLY A 1 203 ? 10.974 -18.464 -44.672 1.00 56.03 203 GLY A N 1
ATOM 1565 C CA . GLY A 1 203 ? 9.695 -17.812 -44.969 1.00 56.03 203 GLY A CA 1
ATOM 1566 C C . GLY A 1 203 ? 8.448 -18.599 -44.557 1.00 56.03 203 GLY A C 1
ATOM 1567 O O . GLY A 1 203 ? 7.409 -18.445 -45.197 1.00 56.03 203 GLY A O 1
ATOM 1568 N N . ILE A 1 204 ? 8.522 -19.424 -43.503 1.00 55.91 204 ILE A N 1
ATOM 1569 C CA . ILE A 1 204 ? 7.348 -20.088 -42.930 1.00 55.91 204 ILE A CA 1
ATOM 1570 C C . ILE A 1 204 ? 6.523 -18.989 -42.253 1.00 55.91 204 ILE A C 1
ATOM 1572 O O . ILE A 1 204 ? 6.659 -18.711 -41.061 1.00 55.91 204 ILE A O 1
ATOM 1576 N N . ARG A 1 205 ? 5.713 -18.288 -43.055 1.00 52.41 205 ARG A N 1
ATOM 1577 C CA . ARG A 1 205 ? 4.661 -17.397 -42.576 1.00 52.41 205 ARG A CA 1
ATOM 1578 C C . ARG A 1 205 ? 3.773 -18.253 -41.687 1.00 52.41 205 ARG A C 1
ATOM 1580 O O . ARG A 1 205 ? 3.110 -19.162 -42.177 1.00 52.41 205 ARG A O 1
ATOM 1587 N N . ALA A 1 206 ? 3.787 -17.971 -40.386 1.00 53.72 206 ALA A N 1
ATOM 1588 C CA . ALA A 1 206 ? 2.811 -18.533 -39.470 1.00 53.72 206 ALA A CA 1
ATOM 1589 C C . ALA A 1 206 ? 1.409 -18.327 -40.078 1.00 53.72 206 ALA A C 1
ATOM 1591 O O . ALA A 1 206 ? 1.135 -17.225 -40.575 1.00 53.72 206 ALA A O 1
ATOM 1592 N N . PRO A 1 207 ? 0.545 -19.357 -40.101 1.00 51.94 207 PRO A N 1
ATOM 1593 C CA . PRO A 1 207 ? -0.794 -19.222 -40.649 1.00 51.94 207 PRO A CA 1
ATOM 1594 C C . PRO A 1 207 ? -1.494 -18.077 -39.916 1.00 51.94 207 PRO A C 1
ATOM 1596 O O . PRO A 1 207 ? -1.615 -18.091 -38.688 1.00 51.94 207 PRO A O 1
ATOM 1599 N N . ARG A 1 208 ? -1.899 -17.047 -40.670 1.00 52.22 208 ARG A N 1
ATOM 1600 C CA . ARG A 1 208 ? -2.738 -15.963 -40.156 1.00 52.22 208 ARG A CA 1
ATOM 1601 C C . ARG A 1 208 ? -3.995 -16.621 -39.597 1.00 52.22 208 ARG A C 1
ATOM 1603 O O . ARG A 1 208 ? -4.805 -17.125 -40.368 1.00 52.22 208 ARG A O 1
ATOM 1610 N N . ARG A 1 209 ? -4.142 -16.646 -38.270 1.00 54.00 209 ARG A N 1
ATOM 1611 C CA . ARG A 1 209 ? -5.405 -17.029 -37.637 1.00 54.00 209 ARG A CA 1
ATOM 1612 C C . ARG A 1 209 ? -6.441 -15.975 -38.020 1.00 54.00 209 ARG A C 1
ATOM 1614 O O . ARG A 1 209 ? -6.441 -14.873 -37.481 1.00 54.00 209 ARG A O 1
ATOM 1621 N N . PHE A 1 210 ? -7.255 -16.324 -39.008 1.00 50.97 210 PHE A N 1
ATOM 1622 C CA . PHE A 1 210 ? -8.511 -15.670 -39.333 1.00 50.97 210 PHE A CA 1
ATOM 1623 C C . PHE A 1 210 ? -9.435 -15.862 -38.126 1.00 50.97 210 PHE A C 1
ATOM 1625 O O . PHE A 1 210 ? -9.768 -16.989 -37.767 1.00 50.97 210 PHE A O 1
ATOM 1632 N N . GLY A 1 211 ? -9.760 -14.768 -37.449 1.00 55.94 211 GLY A N 1
ATOM 1633 C CA . GLY A 1 211 ? -10.693 -14.726 -36.328 1.00 55.94 211 GLY A CA 1
ATOM 1634 C C . GLY A 1 211 ? -11.630 -13.550 -36.531 1.00 55.94 211 GLY A C 1
ATOM 1635 O O . GLY A 1 211 ? -11.556 -12.565 -35.803 1.00 55.94 211 GLY A O 1
ATOM 1636 N N . GLU A 1 212 ? -12.436 -13.625 -37.587 1.00 58.25 212 GLU A N 1
ATOM 1637 C CA . GLU A 1 212 ? -13.522 -12.689 -37.845 1.00 58.25 212 GLU A CA 1
ATOM 1638 C C . GLU A 1 212 ? -14.692 -12.960 -36.893 1.00 58.25 212 GLU A C 1
ATOM 1640 O O . GLU A 1 212 ? -15.238 -14.056 -36.834 1.00 58.25 212 GLU A O 1
ATOM 1645 N N . ASN A 1 213 ? -15.031 -11.913 -36.143 1.00 59.22 213 ASN A N 1
ATOM 1646 C CA . ASN A 1 213 ? -16.377 -11.413 -35.881 1.00 59.22 213 ASN A CA 1
ATOM 1647 C C . ASN A 1 213 ? -17.514 -12.433 -35.735 1.00 59.22 213 ASN A C 1
ATOM 1649 O O . ASN A 1 213 ? -18.118 -12.850 -36.717 1.00 59.22 213 ASN A O 1
ATOM 1653 N N . ASN A 1 214 ? -17.971 -12.611 -34.494 1.00 55.62 214 ASN A N 1
ATOM 1654 C CA . ASN A 1 214 ? -19.392 -12.830 -34.243 1.00 55.62 214 ASN A CA 1
ATOM 1655 C C . ASN A 1 214 ? -19.906 -11.783 -33.243 1.00 55.62 214 ASN A C 1
ATOM 1657 O O . ASN A 1 214 ? -19.788 -11.932 -32.029 1.00 55.62 214 ASN A O 1
ATOM 1661 N N . ARG A 1 215 ? -20.442 -10.681 -33.786 1.00 64.12 215 ARG A N 1
ATOM 1662 C CA . ARG A 1 215 ? -21.395 -9.794 -33.106 1.00 64.12 215 ARG A CA 1
ATOM 1663 C C . ARG A 1 215 ? -22.792 -10.184 -33.590 1.00 64.12 215 ARG A C 1
ATOM 1665 O O . ARG A 1 215 ? -23.093 -10.037 -34.768 1.00 64.12 215 ARG A O 1
ATOM 1672 N N . SER A 1 216 ? -23.646 -10.635 -32.686 1.00 70.00 216 SER A N 1
ATOM 1673 C CA . SER A 1 216 ? -25.111 -10.630 -32.815 1.00 70.00 216 SER A CA 1
ATOM 1674 C C . SER A 1 216 ? -25.615 -10.191 -31.436 1.00 70.00 216 SER A C 1
ATOM 1676 O O . SER A 1 216 ? -25.124 -10.717 -30.440 1.00 70.00 216 SER A O 1
ATOM 1678 N N . ARG A 1 217 ? -26.168 -8.978 -31.311 1.00 63.38 217 ARG A N 1
ATOM 1679 C CA . ARG A 1 217 ? -27.586 -8.611 -31.496 1.00 63.38 217 ARG A CA 1
ATOM 1680 C C . ARG A 1 217 ? -28.506 -9.359 -30.546 1.00 63.38 217 ARG A C 1
ATOM 1682 O O . ARG A 1 217 ? -28.590 -10.592 -30.690 1.00 63.38 217 ARG A O 1
#

Foldseek 3Di:
DDDDDDDDPDDDPPVVQCVQAFPPPRDGDDPAWDAAPVRDIHGPVVVVVCVVLQQQADPPPRHGGPPDDPVSNVVSVVVNVVVCCVVQVFPFDFDDDPPDTDTDTDHPPPVPPVPVCPVVPDDPPDDPDPPVVVVVVVVVVVVVVVVVCVVCVPPPDDPDPPDPDPPVVVVVVVVVPPPDDPVVVVVVVVVVVVVVVVVVVVPPPDPPPDDDDDDDD